Protein AF-A0A7C5ZH47-F1 (afdb_monomer_lite)

pLDDT: mean 81.61, std 22.53, range [23.38, 98.62]

Structure (mmCIF, N/CA/C/O backbone):
data_AF-A0A7C5ZH47-F1
#
_entry.id   AF-A0A7C5ZH47-F1
#
loop_
_atom_site.group_PDB
_atom_site.id
_atom_site.type_symbol
_atom_site.label_atom_id
_atom_site.label_alt_id
_atom_site.label_comp_id
_atom_site.label_asym_id
_atom_site.label_entity_id
_atom_site.label_seq_id
_atom_site.pdbx_PDB_ins_code
_atom_site.Cartn_x
_atom_site.Cartn_y
_atom_site.Cartn_z
_atom_site.occupancy
_atom_site.B_iso_or_equiv
_atom_site.auth_seq_id
_atom_site.auth_comp_id
_atom_site.auth_asym_id
_atom_site.auth_atom_id
_atom_site.pdbx_PDB_model_num
ATOM 1 N N . MET A 1 1 ? 15.927 44.197 14.260 1.00 41.97 1 MET A N 1
ATOM 2 C CA . MET A 1 1 ? 16.098 43.863 12.830 1.00 41.97 1 MET A CA 1
ATOM 3 C C . MET A 1 1 ? 14.771 43.327 12.324 1.00 41.97 1 MET A C 1
ATOM 5 O O . MET A 1 1 ? 14.291 42.333 12.850 1.00 41.97 1 MET A O 1
ATOM 9 N N . ASP A 1 2 ? 14.133 44.089 11.438 1.00 29.16 2 ASP A N 1
ATOM 10 C CA . ASP A 1 2 ? 12.720 43.986 11.051 1.00 29.16 2 ASP A CA 1
ATOM 11 C C . ASP A 1 2 ? 12.505 42.971 9.906 1.00 29.16 2 ASP A C 1
ATOM 13 O O . ASP A 1 2 ? 13.284 42.901 8.957 1.00 29.16 2 ASP A O 1
ATOM 17 N N . ARG A 1 3 ? 11.429 42.182 10.008 1.00 30.36 3 ARG A N 1
ATOM 18 C CA . ARG A 1 3 ? 11.050 41.026 9.170 1.00 30.36 3 ARG A CA 1
ATOM 19 C C . ARG A 1 3 ? 10.483 41.412 7.792 1.00 30.36 3 ARG A C 1
ATOM 21 O O . ARG A 1 3 ? 10.055 40.533 7.048 1.00 30.36 3 ARG A O 1
ATOM 28 N N . ARG A 1 4 ? 10.464 42.702 7.438 1.00 32.16 4 ARG A N 1
ATOM 29 C CA . ARG A 1 4 ? 9.833 43.224 6.208 1.00 32.16 4 ARG A CA 1
ATOM 30 C C . ARG A 1 4 ? 10.752 43.367 4.990 1.00 32.16 4 ARG A C 1
ATOM 32 O O . ARG A 1 4 ? 10.253 43.690 3.920 1.00 32.16 4 ARG A O 1
ATOM 39 N N . GLN A 1 5 ? 12.051 43.083 5.100 1.00 34.03 5 GLN A N 1
ATOM 40 C CA . GLN A 1 5 ? 12.996 43.254 3.979 1.00 34.03 5 GLN A CA 1
ATOM 41 C C . GLN A 1 5 ? 13.369 41.976 3.209 1.00 34.03 5 GLN A C 1
ATOM 43 O O . GLN A 1 5 ? 14.082 42.065 2.217 1.00 34.03 5 GLN A O 1
ATOM 48 N N . PHE A 1 6 ? 12.870 40.794 3.589 1.00 30.14 6 PHE A N 1
ATOM 49 C CA . PHE A 1 6 ? 13.236 39.543 2.900 1.00 30.14 6 PHE A CA 1
ATOM 50 C C . PHE A 1 6 ? 12.307 39.166 1.726 1.00 30.14 6 PHE A C 1
ATOM 52 O O . PHE A 1 6 ? 12.627 38.276 0.949 1.00 30.14 6 PHE A O 1
ATOM 59 N N . LEU A 1 7 ? 11.167 39.847 1.559 1.00 28.66 7 LEU A N 1
ATOM 60 C CA . LEU A 1 7 ? 10.138 39.481 0.569 1.00 28.66 7 LEU A CA 1
ATOM 61 C C . LEU A 1 7 ? 10.081 40.390 -0.674 1.00 28.66 7 LEU A C 1
ATOM 63 O O . LEU A 1 7 ? 9.120 40.315 -1.430 1.00 28.66 7 LEU A O 1
ATOM 67 N N . GLN A 1 8 ? 11.094 41.227 -0.921 1.00 29.30 8 GLN A N 1
ATOM 68 C CA . GLN A 1 8 ? 11.117 42.135 -2.085 1.00 29.30 8 GLN A CA 1
ATOM 69 C C . GLN A 1 8 ? 12.125 41.760 -3.188 1.00 29.30 8 GLN A C 1
ATOM 71 O O . GLN A 1 8 ? 12.271 42.511 -4.147 1.00 29.30 8 GLN A O 1
ATOM 76 N N . SER A 1 9 ? 12.775 40.594 -3.119 1.00 27.38 9 SER A N 1
ATOM 77 C CA . SER A 1 9 ? 13.840 40.229 -4.076 1.00 27.38 9 SER A CA 1
ATOM 78 C C . SER A 1 9 ? 13.412 39.333 -5.245 1.00 27.38 9 SER A C 1
ATOM 80 O O . SER A 1 9 ? 14.256 38.991 -6.066 1.00 27.38 9 SER A O 1
ATOM 82 N N . PHE A 1 10 ? 12.137 38.959 -5.370 1.00 28.94 10 PHE A N 1
ATOM 83 C CA . PHE A 1 10 ? 11.666 38.175 -6.518 1.00 28.94 10 PHE A CA 1
ATOM 84 C C . PHE A 1 10 ? 10.575 38.930 -7.270 1.00 28.94 10 PHE A C 1
ATOM 86 O O . PHE A 1 10 ? 9.405 38.932 -6.894 1.00 28.94 10 PHE A O 1
ATOM 93 N N . GLY A 1 11 ? 11.001 39.614 -8.332 1.00 25.69 11 GLY A N 1
ATOM 94 C CA . GLY A 1 11 ? 10.126 40.287 -9.278 1.00 25.69 11 GLY A CA 1
ATOM 95 C C . GLY A 1 11 ? 9.232 39.285 -10.003 1.00 25.69 11 GLY A C 1
ATOM 96 O O . GLY A 1 11 ? 9.706 38.470 -10.791 1.00 25.69 11 GLY A O 1
ATOM 97 N N . PHE A 1 12 ? 7.930 39.374 -9.748 1.00 24.66 12 PHE A N 1
ATOM 98 C CA . PHE A 1 12 ? 6.897 38.788 -10.592 1.00 24.66 12 PHE A CA 1
ATOM 99 C C . PHE A 1 12 ? 6.673 39.705 -11.800 1.00 24.66 12 PHE A C 1
ATOM 101 O O . PHE A 1 12 ? 6.130 40.800 -11.662 1.00 24.66 12 PHE A O 1
ATOM 108 N N . ALA A 1 13 ? 7.078 39.250 -12.985 1.00 26.30 13 ALA A N 1
ATOM 109 C CA . ALA A 1 13 ? 6.541 39.750 -14.245 1.00 26.30 13 ALA A CA 1
ATOM 110 C C . ALA A 1 13 ? 5.260 38.969 -14.575 1.00 26.30 13 ALA A C 1
ATOM 112 O O . ALA A 1 13 ? 5.211 37.744 -14.459 1.00 26.30 13 ALA A O 1
ATOM 113 N N . ALA A 1 14 ? 4.214 39.700 -14.945 1.00 25.64 14 ALA A N 1
ATOM 114 C CA . ALA A 1 14 ? 2.892 39.173 -15.228 1.00 25.64 14 ALA A CA 1
ATOM 115 C C . ALA A 1 14 ? 2.744 38.680 -16.683 1.00 25.64 14 ALA A C 1
ATOM 117 O O . ALA A 1 14 ? 3.263 39.289 -17.612 1.00 25.64 14 ALA A O 1
ATOM 118 N N . MET A 1 15 ? 1.910 37.642 -16.819 1.00 23.38 15 MET A N 1
ATOM 119 C CA . MET A 1 15 ? 1.090 37.225 -17.969 1.00 23.38 15 MET A CA 1
ATOM 120 C C . MET A 1 15 ? 1.731 36.574 -19.210 1.00 23.38 15 MET A C 1
ATOM 122 O O . MET A 1 15 ? 2.278 37.221 -20.095 1.00 23.38 15 MET A O 1
ATOM 126 N N . SER A 1 16 ? 1.376 35.299 -19.403 1.00 23.69 16 SER A N 1
ATOM 127 C CA . SER A 1 16 ? 0.498 34.914 -20.519 1.00 23.69 16 SER A CA 1
ATOM 128 C C . SER A 1 16 ? -0.352 33.705 -20.128 1.00 23.69 16 SER A C 1
ATOM 130 O O . SER A 1 16 ? 0.152 32.681 -19.675 1.00 23.69 16 SER A O 1
ATOM 132 N N . SER A 1 17 ? -1.666 33.871 -20.252 1.00 25.58 17 SER A N 1
ATOM 133 C CA . SER A 1 17 ? -2.695 32.869 -19.998 1.00 25.58 17 SER A CA 1
ATOM 134 C C . SER A 1 17 ? -2.665 31.778 -21.067 1.00 25.58 17 SER A C 1
ATOM 136 O O . SER A 1 17 ? -2.907 32.064 -22.240 1.00 25.58 17 SER A O 1
ATOM 138 N N . VAL A 1 18 ? -2.452 30.527 -2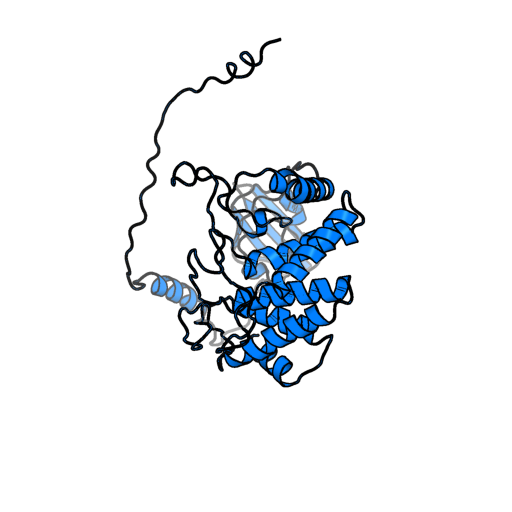0.663 1.00 23.91 18 VAL A N 1
ATOM 139 C CA . VAL A 1 18 ? -2.808 29.361 -21.478 1.00 23.91 18 VAL A CA 1
ATOM 140 C C . VAL A 1 18 ? -4.137 28.838 -20.950 1.00 23.91 18 VAL A C 1
ATOM 142 O O . VAL A 1 18 ? -4.224 28.331 -19.835 1.00 23.91 18 VAL A O 1
ATOM 145 N N . VAL A 1 19 ? -5.189 29.019 -21.745 1.00 25.47 19 VAL A N 1
ATOM 146 C CA . VAL A 1 19 ? -6.502 28.413 -21.517 1.00 25.47 19 VAL A CA 1
ATOM 147 C C . VAL A 1 19 ? -6.373 26.921 -21.819 1.00 25.47 19 VAL A C 1
ATOM 149 O O . VAL A 1 19 ? -6.121 26.542 -22.960 1.00 25.47 19 VAL A O 1
ATOM 152 N N . LEU A 1 20 ? -6.525 26.073 -20.802 1.00 24.09 20 LEU A N 1
ATOM 153 C CA . LEU A 1 20 ? -6.710 24.634 -20.995 1.00 24.09 20 LEU A CA 1
ATOM 154 C C . LEU A 1 20 ? -8.184 24.370 -21.338 1.00 24.09 20 LEU A C 1
ATOM 156 O O . LEU A 1 20 ? -9.059 24.894 -20.643 1.00 24.09 20 LEU A O 1
ATOM 160 N N . PRO A 1 21 ? -8.491 23.583 -22.383 1.00 25.53 21 PRO A N 1
ATOM 161 C CA . PRO A 1 21 ? -9.868 23.263 -22.714 1.00 25.53 21 PRO A CA 1
ATOM 162 C C . PRO A 1 21 ? -10.468 22.318 -21.668 1.00 25.53 21 PRO A C 1
ATOM 164 O O . PRO A 1 21 ? -9.848 21.356 -21.214 1.00 25.53 21 PRO A O 1
ATOM 167 N N . THR A 1 22 ? -11.707 22.617 -21.301 1.00 27.19 22 THR A N 1
ATOM 168 C CA . THR A 1 22 ? -12.591 21.789 -20.486 1.00 27.19 22 THR A CA 1
ATOM 169 C C . THR A 1 22 ? -12.933 20.492 -21.222 1.00 27.19 22 THR A C 1
ATOM 171 O O . THR A 1 22 ? -13.424 20.517 -22.350 1.00 27.19 22 THR A O 1
ATOM 174 N N . PHE A 1 23 ? -12.716 19.343 -20.577 1.00 26.34 23 PHE A N 1
ATOM 175 C CA . PHE A 1 23 ? -13.209 18.062 -21.082 1.00 26.34 23 PHE A CA 1
ATOM 176 C C . PHE A 1 23 ? -14.703 17.937 -20.780 1.00 26.34 23 PHE A C 1
ATOM 178 O O . PHE A 1 23 ? -15.118 17.746 -19.638 1.00 26.34 23 PHE A O 1
ATOM 185 N N . GLY A 1 24 ? -15.507 18.095 -21.829 1.00 25.25 24 GLY A N 1
ATOM 186 C CA . GLY A 1 24 ? -16.934 17.817 -21.815 1.00 25.25 24 GLY A CA 1
ATOM 187 C C . GLY A 1 24 ? -17.217 16.315 -21.835 1.00 25.25 24 GLY A C 1
ATOM 188 O O . GLY A 1 24 ? -16.612 15.554 -22.588 1.00 25.25 24 GLY A O 1
ATOM 189 N N . ASN A 1 25 ? -18.182 15.921 -21.011 1.00 33.53 25 ASN A N 1
ATOM 190 C CA . ASN A 1 25 ? -18.842 14.621 -21.002 1.00 33.53 25 ASN A CA 1
ATOM 191 C C . ASN A 1 25 ? -19.410 14.292 -22.396 1.00 33.53 25 ASN A C 1
ATOM 193 O O . ASN A 1 25 ? -20.317 14.987 -22.847 1.00 33.53 25 ASN A O 1
ATOM 197 N N . THR A 1 26 ? -18.954 13.219 -23.048 1.00 28.75 26 THR A N 1
ATOM 198 C CA . THR A 1 26 ? -19.728 12.558 -24.115 1.00 28.75 26 THR A CA 1
ATOM 199 C C . THR A 1 26 ? -19.491 11.048 -24.120 1.00 28.75 26 THR A C 1
ATOM 201 O O . THR A 1 26 ? -18.409 10.557 -24.421 1.00 28.75 26 THR A O 1
ATOM 204 N N . ASN A 1 27 ? -20.558 10.314 -23.802 1.00 35.22 27 ASN A N 1
ATOM 205 C CA . ASN A 1 27 ? -20.745 8.919 -24.180 1.00 35.22 27 ASN A CA 1
ATOM 206 C C . ASN A 1 27 ? -20.777 8.825 -25.715 1.00 35.22 27 ASN A C 1
ATOM 208 O O . ASN A 1 27 ? -21.756 9.250 -26.329 1.00 35.22 27 ASN A O 1
ATOM 212 N N . GLN A 1 28 ? -19.752 8.238 -26.332 1.00 28.12 28 GLN A N 1
ATOM 213 C CA . GLN A 1 28 ? -19.829 7.697 -27.691 1.00 28.12 28 GLN A CA 1
ATOM 214 C C . GLN A 1 28 ? -19.192 6.306 -27.723 1.00 28.12 28 GLN A C 1
ATOM 216 O O . GLN A 1 28 ? -18.085 6.095 -27.232 1.00 28.12 28 GLN A O 1
ATOM 221 N N . ALA A 1 29 ? -19.942 5.349 -28.271 1.00 37.09 29 ALA A N 1
ATOM 222 C CA . ALA A 1 29 ? -19.515 3.971 -28.483 1.00 37.09 29 ALA A CA 1
ATOM 223 C C . ALA A 1 29 ? -18.298 3.908 -29.432 1.00 37.09 29 ALA A C 1
ATOM 225 O O . ALA A 1 29 ? -18.190 4.752 -30.325 1.00 37.09 29 ALA A O 1
ATOM 226 N N . PRO A 1 30 ? -17.395 2.920 -29.287 1.00 32.44 30 PRO A N 1
ATOM 227 C CA . PRO A 1 30 ? -16.179 2.863 -30.087 1.00 32.44 30 PRO A CA 1
ATOM 228 C C . PRO A 1 30 ? -16.510 2.528 -31.548 1.00 32.44 30 PRO A C 1
ATOM 230 O O . PRO A 1 30 ? -16.915 1.412 -31.873 1.00 32.44 30 PRO A O 1
ATOM 233 N N . GLY A 1 31 ? -16.337 3.516 -32.426 1.00 34.09 31 GLY A N 1
ATOM 234 C CA . GLY A 1 31 ? -16.455 3.397 -33.876 1.00 34.09 31 GLY A CA 1
ATOM 235 C C . GLY A 1 31 ? -15.090 3.412 -34.572 1.00 34.09 31 GLY A C 1
ATOM 236 O O . GLY A 1 31 ? -14.198 4.164 -34.196 1.00 34.09 31 GLY A O 1
ATOM 237 N N . ALA A 1 32 ? -14.974 2.580 -35.609 1.00 33.59 32 ALA A N 1
ATOM 238 C CA . ALA A 1 32 ? -13.981 2.563 -36.695 1.00 33.59 32 ALA A CA 1
ATOM 239 C C . ALA A 1 32 ? -12.485 2.289 -36.391 1.00 33.59 32 ALA A C 1
ATOM 241 O O . ALA A 1 32 ? -11.864 1.579 -37.183 1.00 33.59 32 ALA A O 1
ATOM 242 N N . ASP A 1 33 ? -11.901 2.719 -35.269 1.00 36.75 33 ASP A N 1
ATOM 243 C CA . ASP A 1 33 ? -10.439 2.574 -35.063 1.00 36.75 33 ASP A CA 1
ATOM 244 C C . ASP A 1 33 ? -10.000 1.172 -34.595 1.00 36.75 33 ASP A C 1
ATOM 246 O O . ASP A 1 33 ? -8.912 0.695 -34.933 1.00 36.75 33 ASP A O 1
ATOM 250 N N . ALA A 1 34 ? -10.873 0.438 -33.898 1.00 36.56 34 ALA A N 1
ATOM 251 C CA . ALA A 1 34 ? -10.582 -0.934 -33.470 1.00 36.56 34 ALA A CA 1
ATOM 252 C C . ALA A 1 34 ? -10.519 -1.926 -34.653 1.00 36.56 34 ALA A C 1
ATOM 254 O O . ALA A 1 34 ? -9.780 -2.911 -34.605 1.00 36.56 34 ALA A O 1
ATOM 255 N N . GLN A 1 35 ? -11.237 -1.652 -35.750 1.00 33.09 35 GLN A N 1
ATOM 256 C CA . GLN A 1 35 ? -11.201 -2.488 -36.954 1.00 33.09 35 GLN A CA 1
ATOM 257 C C . GLN A 1 35 ? -9.926 -2.280 -37.781 1.00 33.09 35 GLN A C 1
ATOM 259 O O . GLN A 1 35 ? -9.429 -3.248 -38.355 1.00 33.09 35 GLN A O 1
ATOM 264 N N . GLN A 1 36 ? -9.321 -1.088 -37.792 1.00 34.28 36 GLN A N 1
ATOM 265 C CA . GLN A 1 36 ? -8.033 -0.892 -38.472 1.00 34.28 36 GLN A CA 1
ATOM 266 C C . GLN A 1 36 ? -6.866 -1.566 -37.735 1.00 34.28 36 GLN A C 1
ATOM 268 O O . GLN A 1 36 ? -5.996 -2.145 -38.388 1.00 34.28 36 GLN A O 1
ATOM 273 N N . MET A 1 37 ? -6.880 -1.607 -36.397 1.00 36.03 37 MET A N 1
ATOM 274 C CA . MET A 1 37 ? -5.869 -2.361 -35.640 1.00 36.03 37 MET A CA 1
ATOM 275 C C . MET A 1 37 ? -6.046 -3.883 -35.745 1.00 36.03 37 MET A C 1
ATOM 277 O O . MET A 1 37 ? -5.054 -4.597 -35.886 1.00 36.03 37 MET A O 1
ATOM 281 N N . ALA A 1 38 ? -7.283 -4.390 -35.771 1.00 33.81 38 ALA A N 1
ATOM 282 C CA . ALA A 1 38 ? -7.543 -5.815 -35.996 1.00 33.81 38 ALA A CA 1
ATOM 283 C C . ALA A 1 38 ? -7.131 -6.275 -37.410 1.00 33.81 38 ALA A C 1
ATOM 285 O O . ALA A 1 38 ? -6.646 -7.392 -37.585 1.00 33.81 38 ALA A O 1
ATOM 286 N N . THR A 1 39 ? -7.244 -5.397 -38.413 1.00 31.22 39 THR A N 1
ATOM 287 C CA . THR A 1 39 ? -6.851 -5.723 -39.793 1.00 31.22 39 THR A CA 1
ATOM 288 C C . THR A 1 39 ? -5.327 -5.754 -39.961 1.00 31.22 39 THR A C 1
ATOM 290 O O . THR A 1 39 ? -4.823 -6.620 -40.663 1.00 31.22 39 THR A O 1
ATOM 293 N N . ALA A 1 40 ? -4.568 -4.904 -39.257 1.00 33.16 40 ALA A N 1
ATOM 294 C CA . ALA A 1 40 ? -3.099 -4.924 -39.301 1.00 33.16 40 ALA A CA 1
ATOM 295 C C . ALA A 1 40 ? -2.469 -6.148 -38.602 1.00 33.16 40 ALA A C 1
ATOM 297 O O . ALA A 1 40 ? -1.366 -6.558 -38.961 1.00 33.16 40 ALA A O 1
ATOM 298 N N . VAL A 1 41 ? -3.167 -6.748 -37.631 1.00 33.28 41 VAL A N 1
ATOM 299 C CA . VAL A 1 41 ? -2.733 -7.986 -36.955 1.00 33.28 41 VAL A CA 1
ATOM 300 C C . VAL A 1 41 ? -3.136 -9.238 -37.751 1.00 33.28 41 VAL A C 1
ATOM 302 O O . VAL A 1 41 ? -2.452 -10.257 -37.687 1.00 33.28 41 VAL A O 1
ATOM 305 N N . ALA A 1 42 ? -4.200 -9.169 -38.558 1.00 29.17 42 ALA A N 1
ATOM 306 C CA . ALA A 1 42 ? -4.666 -10.300 -39.360 1.00 29.17 42 ALA A CA 1
ATOM 307 C C . ALA A 1 42 ? -3.840 -10.541 -40.642 1.00 29.17 42 ALA A C 1
ATOM 309 O O . ALA A 1 42 ? -3.730 -11.685 -41.089 1.00 29.17 42 ALA A O 1
ATOM 310 N N . THR A 1 43 ? -3.202 -9.518 -41.227 1.00 28.45 43 THR A N 1
ATOM 311 C CA . THR A 1 43 ? -2.443 -9.684 -42.486 1.00 28.45 43 THR A CA 1
ATOM 312 C C . THR A 1 43 ? -1.092 -10.390 -42.327 1.00 28.45 43 THR A C 1
ATOM 314 O O . THR A 1 43 ? -0.500 -10.791 -43.325 1.00 28.45 43 THR A O 1
ATOM 317 N N . THR A 1 44 ? -0.606 -10.609 -41.104 1.00 35.16 44 THR A N 1
ATOM 318 C CA . THR A 1 44 ? 0.634 -11.364 -40.833 1.00 35.16 44 THR A CA 1
ATOM 319 C C . THR A 1 44 ? 0.403 -12.822 -40.426 1.00 35.16 44 THR A C 1
ATOM 321 O O . THR A 1 44 ? 1.374 -13.541 -40.212 1.00 35.16 44 THR A O 1
ATOM 324 N N . SER A 1 45 ? -0.848 -13.304 -40.381 1.00 29.03 45 SER A N 1
ATOM 325 C CA . SER A 1 45 ? -1.167 -14.688 -39.977 1.00 29.03 45 SER A CA 1
ATOM 326 C C . SER A 1 45 ? -1.488 -15.649 -41.140 1.00 29.03 45 SER A C 1
ATOM 328 O O . SER A 1 45 ? -1.783 -16.818 -40.913 1.00 29.03 45 SER A O 1
ATOM 330 N N . SER A 1 46 ? -1.366 -15.223 -42.404 1.00 31.12 46 SER A N 1
ATOM 331 C CA . SER A 1 46 ? -1.540 -16.110 -43.574 1.00 31.12 46 SER A CA 1
ATOM 332 C C . SER A 1 46 ? -0.209 -16.590 -44.173 1.00 31.12 46 SER A C 1
ATOM 334 O O . SER A 1 46 ? 0.083 -16.403 -45.347 1.00 31.12 46 SER A O 1
ATOM 336 N N . ARG A 1 47 ? 0.617 -17.254 -43.360 1.00 35.09 47 ARG A N 1
ATOM 337 C CA . ARG A 1 47 ? 1.674 -18.165 -43.842 1.00 35.09 47 ARG A CA 1
ATOM 338 C C . ARG A 1 47 ? 1.756 -19.383 -42.925 1.00 35.09 47 ARG A C 1
ATOM 340 O O . ARG A 1 47 ? 2.751 -19.643 -42.266 1.00 35.09 47 ARG A O 1
ATOM 347 N N . ALA A 1 48 ? 0.655 -20.120 -42.877 1.00 38.50 48 ALA A N 1
ATOM 348 C CA . ALA A 1 48 ? 0.604 -21.474 -42.340 1.00 38.50 48 ALA A CA 1
ATOM 349 C C . ALA A 1 48 ? -0.116 -22.376 -43.351 1.00 38.50 48 ALA A C 1
ATOM 351 O O . ALA A 1 48 ? -1.168 -22.946 -43.091 1.00 38.50 48 ALA A O 1
ATOM 352 N N . SER A 1 49 ? 0.444 -22.457 -44.552 1.00 32.47 49 SER A N 1
ATOM 353 C CA . SER A 1 49 ? 0.146 -23.503 -45.527 1.00 32.47 49 SER A CA 1
ATOM 354 C C . SER A 1 49 ? 1.437 -23.748 -46.290 1.00 32.47 49 SER A C 1
ATOM 356 O O . SER A 1 49 ? 2.018 -22.799 -46.815 1.00 32.47 49 SER A O 1
ATOM 358 N N . GLY A 1 50 ? 1.924 -24.984 -46.203 1.00 39.44 50 GLY A N 1
ATOM 359 C CA . GLY A 1 50 ? 3.312 -25.351 -46.442 1.00 39.44 50 GLY A CA 1
ATOM 360 C C . GLY A 1 50 ? 3.900 -24.869 -47.763 1.00 39.44 50 GLY A C 1
ATOM 361 O O . GLY A 1 50 ? 3.273 -24.987 -48.806 1.00 39.44 50 GLY A O 1
ATOM 362 N N . ASP A 1 51 ? 5.138 -24.391 -47.676 1.00 31.64 51 ASP A N 1
ATOM 363 C CA . ASP A 1 51 ? 6.172 -24.647 -48.671 1.00 31.64 51 ASP A CA 1
ATOM 364 C C . ASP A 1 51 ? 7.551 -24.327 -48.069 1.00 31.64 51 ASP A C 1
ATOM 366 O O . ASP A 1 51 ? 7.727 -23.307 -47.407 1.00 31.64 51 ASP A O 1
ATOM 370 N N . SER A 1 52 ? 8.489 -25.260 -48.252 1.00 32.28 52 SER A N 1
ATOM 371 C CA . SER A 1 52 ? 9.937 -25.199 -47.978 1.00 32.28 52 SER A CA 1
ATOM 372 C C . SER A 1 52 ? 10.421 -24.373 -46.770 1.00 32.28 52 SER A C 1
ATOM 374 O O . SER A 1 52 ? 10.575 -23.155 -46.844 1.00 32.28 52 SER A O 1
ATOM 376 N N . SER A 1 53 ? 10.834 -25.053 -45.695 1.00 36.97 53 SER A N 1
ATOM 377 C CA . SER A 1 53 ? 11.758 -24.472 -44.716 1.00 36.97 53 SER A CA 1
ATOM 378 C C . SER A 1 53 ? 13.083 -24.132 -45.409 1.00 36.97 53 SER A C 1
ATOM 380 O O . SER A 1 53 ? 13.931 -25.007 -45.606 1.00 36.97 53 SER A O 1
ATOM 382 N N . SER A 1 54 ? 13.276 -22.874 -45.797 1.00 41.16 54 SER A N 1
ATOM 383 C CA . SER A 1 54 ? 14.604 -22.382 -46.143 1.00 41.16 54 SER A CA 1
ATOM 384 C C . SER A 1 54 ? 15.428 -22.366 -44.858 1.00 41.16 54 SER A C 1
ATOM 386 O O . SER A 1 54 ? 15.182 -21.552 -43.969 1.00 41.16 54 SER A O 1
ATOM 388 N N . ALA A 1 55 ? 16.397 -23.271 -44.747 1.00 47.97 55 ALA A N 1
ATOM 389 C CA . ALA A 1 55 ? 17.337 -23.329 -43.631 1.00 47.97 55 ALA A CA 1
ATOM 390 C C . ALA A 1 55 ? 18.188 -22.045 -43.470 1.00 47.97 55 ALA A C 1
ATOM 392 O O . ALA A 1 55 ? 18.915 -21.928 -42.491 1.00 47.97 55 ALA A O 1
ATOM 393 N N . ASP A 1 56 ? 18.056 -21.072 -44.379 1.00 55.44 56 ASP A N 1
ATOM 394 C CA . ASP A 1 56 ? 18.891 -19.871 -44.469 1.00 55.44 56 ASP A CA 1
ATOM 395 C C . ASP A 1 56 ? 18.266 -18.591 -43.871 1.00 55.44 56 ASP A C 1
ATOM 397 O O . ASP A 1 56 ? 18.867 -17.516 -43.953 1.00 55.44 56 ASP A O 1
ATOM 401 N N . GLU A 1 57 ? 17.069 -18.651 -43.275 1.00 72.44 57 GLU A N 1
ATOM 402 C CA . GLU A 1 57 ? 16.429 -17.452 -42.712 1.00 72.44 57 GLU A CA 1
ATOM 403 C C . GLU A 1 57 ? 16.978 -17.103 -41.314 1.00 72.44 57 GLU A C 1
ATOM 405 O O . GLU A 1 57 ? 16.934 -17.897 -40.373 1.00 72.44 57 GLU A O 1
ATOM 410 N N . VAL A 1 58 ? 17.486 -15.876 -41.157 1.00 84.50 58 VAL A N 1
ATOM 411 C CA . VAL A 1 58 ? 18.000 -15.375 -39.874 1.00 84.50 58 VAL A CA 1
ATOM 412 C C . VAL A 1 58 ? 16.832 -15.051 -38.941 1.00 84.50 58 VAL A C 1
ATOM 414 O O . VAL A 1 58 ? 16.118 -14.072 -39.148 1.00 84.50 58 VAL A O 1
ATOM 417 N N . GLN A 1 59 ? 16.671 -15.837 -37.874 1.00 89.25 59 GLN A N 1
ATOM 418 C CA . GLN A 1 59 ? 15.584 -15.677 -36.901 1.00 89.25 59 GLN A CA 1
ATOM 419 C C . GLN A 1 59 ? 16.101 -15.318 -35.500 1.00 89.25 59 GLN A C 1
ATOM 421 O O . GLN A 1 59 ? 17.125 -15.834 -35.047 1.00 89.25 59 GLN A O 1
ATOM 426 N N . ILE A 1 60 ? 15.374 -14.440 -34.799 1.00 90.94 60 ILE A N 1
ATOM 427 C CA . ILE A 1 60 ? 15.645 -14.048 -33.406 1.00 90.94 60 ILE A CA 1
ATOM 428 C C . ILE A 1 60 ? 14.894 -15.005 -32.470 1.00 90.94 60 ILE A C 1
ATOM 430 O O . ILE A 1 60 ? 13.675 -15.106 -32.546 1.00 90.94 60 ILE A O 1
ATOM 434 N N . ALA A 1 61 ? 15.607 -15.658 -31.555 1.00 89.44 61 ALA A N 1
ATOM 435 C CA . ALA A 1 61 ? 15.053 -16.603 -30.580 1.00 89.44 61 ALA A CA 1
ATOM 436 C C . ALA A 1 61 ? 14.672 -15.957 -29.226 1.00 89.44 61 ALA A C 1
ATOM 438 O O . ALA A 1 61 ? 14.125 -16.624 -28.352 1.00 89.44 61 ALA A O 1
ATOM 439 N N . GLY A 1 62 ? 15.003 -14.679 -29.015 1.00 82.94 62 GLY A N 1
ATOM 440 C CA . GLY A 1 62 ? 14.774 -13.960 -27.755 1.00 82.94 62 GLY A CA 1
ATOM 441 C C . GLY A 1 62 ? 13.461 -13.170 -27.695 1.00 82.94 62 GLY A C 1
ATOM 442 O O . GLY A 1 62 ? 12.877 -12.819 -28.719 1.00 82.94 62 GLY A O 1
ATOM 443 N N . TRP A 1 63 ? 13.048 -12.800 -26.474 1.00 82.62 63 TRP A N 1
ATOM 444 C CA . TRP A 1 63 ? 11.874 -11.949 -26.192 1.00 82.62 63 TRP A CA 1
ATOM 445 C C . TRP A 1 63 ? 11.882 -10.617 -26.959 1.00 82.62 63 TRP A C 1
ATOM 447 O O . TRP A 1 63 ? 10.836 -10.046 -27.251 1.00 82.62 63 TRP A O 1
ATOM 457 N N . ASN A 1 64 ? 13.071 -10.120 -27.308 1.00 88.75 64 ASN A N 1
ATOM 458 C CA . ASN A 1 64 ? 13.268 -8.849 -27.990 1.00 88.75 64 ASN A CA 1
ATOM 459 C C . ASN A 1 64 ? 13.056 -8.903 -29.511 1.00 88.75 64 ASN A C 1
ATOM 461 O O . ASN A 1 64 ? 13.286 -7.895 -30.180 1.00 88.75 64 ASN A O 1
ATOM 465 N N . CYS A 1 65 ? 12.593 -10.029 -30.066 1.00 89.88 65 CYS A N 1
ATOM 466 C CA . CYS A 1 65 ? 12.176 -10.112 -31.468 1.00 89.88 65 CYS A CA 1
ATOM 467 C C . CYS A 1 65 ? 11.056 -9.110 -31.805 1.00 89.88 65 CYS A C 1
ATOM 469 O O . CYS A 1 65 ? 11.097 -8.486 -32.868 1.00 89.88 65 CYS A O 1
ATOM 471 N N . PHE A 1 66 ? 10.124 -8.887 -30.871 1.00 85.94 66 PHE A N 1
ATOM 472 C CA . PHE A 1 66 ? 8.997 -7.961 -31.029 1.00 85.94 66 PHE A CA 1
ATOM 473 C C . PHE A 1 66 ? 9.222 -6.587 -30.388 1.00 85.94 66 PHE A C 1
ATOM 475 O O . PHE A 1 66 ? 8.426 -5.678 -30.608 1.00 85.94 66 PHE A O 1
ATOM 482 N N . SER A 1 67 ? 10.295 -6.408 -29.615 1.00 90.44 67 SER A N 1
ATOM 483 C CA . SER A 1 67 ? 10.542 -5.175 -28.861 1.00 90.44 67 SER A CA 1
ATOM 484 C C . SER A 1 67 ? 11.053 -4.050 -29.768 1.00 90.44 67 SER A C 1
ATOM 486 O O . SER A 1 67 ? 12.134 -4.180 -30.350 1.00 90.44 67 SER A O 1
ATOM 488 N N . PRO A 1 68 ? 10.337 -2.913 -29.879 1.00 93.12 68 PRO A N 1
ATOM 489 C CA . PRO A 1 68 ? 10.756 -1.811 -30.737 1.00 93.12 68 PRO A CA 1
ATOM 490 C C . PRO A 1 68 ? 11.616 -0.766 -30.016 1.00 93.12 68 PRO A C 1
ATOM 492 O O . PRO A 1 68 ? 12.189 0.085 -30.689 1.00 93.12 68 PRO A O 1
ATOM 495 N N . ARG A 1 69 ? 11.699 -0.783 -28.678 1.00 94.94 69 ARG A N 1
ATOM 496 C CA . ARG A 1 69 ? 12.367 0.250 -27.867 1.00 94.94 69 ARG A CA 1
ATOM 497 C C . ARG A 1 69 ? 13.226 -0.375 -26.776 1.00 94.94 69 ARG A C 1
ATOM 499 O O . ARG A 1 69 ? 12.806 -1.359 -26.173 1.00 94.94 69 ARG A O 1
ATOM 506 N N . PHE A 1 70 ? 14.377 0.230 -26.498 1.00 94.75 70 PHE A N 1
ATOM 507 C CA . PHE A 1 70 ? 15.307 -0.243 -25.474 1.00 94.75 70 PHE A CA 1
ATOM 508 C C . PHE A 1 70 ? 15.960 0.927 -24.739 1.00 94.75 70 PHE A C 1
ATOM 510 O O . PHE A 1 70 ? 16.357 1.897 -25.381 1.00 94.75 70 PHE A O 1
ATOM 517 N N . ILE A 1 71 ? 16.063 0.817 -23.414 1.00 92.12 71 ILE A N 1
ATOM 518 C CA . ILE A 1 71 ? 16.837 1.729 -22.556 1.00 92.12 71 ILE A CA 1
ATOM 519 C C . ILE A 1 71 ? 18.292 1.232 -22.516 1.00 92.12 71 ILE A C 1
ATOM 521 O O . ILE A 1 71 ? 19.211 1.924 -22.947 1.00 92.12 71 ILE A O 1
ATOM 525 N N . ASP A 1 72 ? 18.479 -0.026 -22.114 1.00 90.75 72 ASP A N 1
ATOM 526 C CA . ASP A 1 72 ? 19.775 -0.710 -22.096 1.00 90.75 72 ASP A CA 1
ATOM 527 C C . ASP A 1 72 ? 20.094 -1.404 -23.432 1.00 90.75 72 ASP A C 1
ATOM 529 O O . ASP A 1 72 ? 19.167 -1.771 -24.165 1.00 90.75 72 ASP A O 1
ATOM 533 N N . PRO A 1 73 ? 21.383 -1.630 -23.762 1.00 94.25 73 PRO A N 1
ATOM 534 C CA . PRO A 1 73 ? 21.768 -2.304 -24.998 1.00 94.25 73 PRO A CA 1
ATOM 535 C C . PRO A 1 73 ? 21.148 -3.702 -25.093 1.00 94.25 73 PRO A C 1
ATOM 537 O O . PRO A 1 73 ? 21.459 -4.570 -24.272 1.00 94.25 73 PRO A O 1
ATOM 540 N N . PRO A 1 74 ? 20.308 -3.977 -26.108 1.00 95.56 74 PRO A N 1
ATOM 541 C CA . PRO A 1 74 ? 19.747 -5.300 -26.272 1.00 95.56 74 PRO A CA 1
ATOM 542 C C . PRO A 1 74 ? 20.791 -6.281 -26.795 1.00 95.56 74 PRO A C 1
ATOM 544 O O . PRO A 1 74 ? 21.698 -5.955 -27.566 1.00 95.56 74 PRO A O 1
ATOM 547 N N . VAL A 1 75 ? 20.574 -7.537 -26.433 1.00 96.62 75 VAL A N 1
ATOM 548 C CA . VAL A 1 75 ? 21.290 -8.681 -26.975 1.00 96.62 75 VAL A CA 1
ATOM 549 C C . VAL A 1 75 ? 20.313 -9.483 -27.822 1.00 96.62 75 VAL A C 1
ATOM 551 O O . VAL A 1 75 ? 19.360 -10.054 -27.294 1.00 96.62 75 VAL A O 1
ATOM 554 N N . PHE A 1 76 ? 20.522 -9.541 -29.134 1.00 95.50 76 PHE A N 1
ATOM 555 C CA . PHE A 1 76 ? 19.712 -10.380 -30.015 1.00 95.50 76 PHE A CA 1
ATOM 556 C C . PHE A 1 76 ? 20.287 -11.791 -30.047 1.00 95.50 76 PHE A C 1
ATOM 558 O O . PHE A 1 76 ? 21.360 -12.019 -30.607 1.00 95.50 76 PHE A O 1
ATOM 565 N N . GLN A 1 77 ? 19.571 -12.734 -29.439 1.00 95.75 77 GLN A N 1
ATOM 566 C CA . GLN A 1 77 ? 19.865 -14.157 -29.561 1.00 95.75 77 GLN A CA 1
ATOM 567 C C . GLN A 1 77 ? 19.290 -14.661 -30.886 1.00 95.75 77 GLN A C 1
ATOM 569 O O . GLN A 1 77 ? 18.102 -14.480 -31.142 1.00 95.75 77 GLN A O 1
ATOM 574 N N . LEU A 1 78 ? 20.118 -15.279 -31.720 1.00 93.88 78 LEU A N 1
ATOM 575 C CA . LEU A 1 78 ? 19.708 -15.844 -33.004 1.00 93.88 78 LEU A CA 1
ATOM 576 C C . LEU A 1 78 ? 19.504 -17.356 -32.882 1.00 93.88 78 LEU A C 1
ATOM 578 O O . LEU A 1 78 ? 20.072 -18.000 -31.996 1.00 93.88 78 LEU A O 1
ATOM 582 N N . VAL A 1 79 ? 18.708 -17.934 -33.776 1.00 92.06 79 VAL A N 1
ATOM 583 C CA . VAL A 1 79 ? 18.681 -19.389 -33.959 1.00 92.06 79 VAL A CA 1
ATOM 584 C C . VAL A 1 79 ? 20.042 -19.827 -34.513 1.00 92.06 79 VAL A C 1
ATOM 586 O O . VAL A 1 79 ? 20.577 -19.213 -35.437 1.00 92.06 79 VAL A O 1
ATOM 589 N N . ALA A 1 80 ? 20.645 -20.852 -33.907 1.00 90.75 80 ALA A N 1
ATOM 590 C CA . ALA A 1 80 ? 21.958 -21.334 -34.320 1.00 90.75 80 ALA A CA 1
ATOM 591 C C . ALA A 1 80 ? 21.882 -22.019 -35.693 1.00 90.75 80 ALA A C 1
ATOM 593 O O . ALA A 1 80 ? 21.046 -22.896 -35.898 1.00 90.75 80 ALA A O 1
ATOM 594 N N . HIS A 1 81 ? 22.789 -21.664 -36.603 1.00 88.50 81 HIS A N 1
ATOM 595 C CA . HIS A 1 81 ? 22.862 -22.255 -37.937 1.00 88.50 81 HIS A CA 1
ATOM 596 C C . HIS A 1 81 ? 24.074 -23.204 -38.060 1.00 88.50 81 HIS A C 1
ATOM 598 O O . HIS A 1 81 ? 25.201 -22.769 -37.797 1.00 88.50 81 HIS A O 1
ATOM 604 N N . PRO A 1 82 ? 23.897 -24.476 -38.480 1.00 85.88 82 PRO A N 1
ATOM 605 C CA . PRO A 1 82 ? 24.971 -25.481 -38.516 1.00 85.88 82 PRO A CA 1
ATOM 606 C C . PRO A 1 82 ? 26.183 -25.108 -39.384 1.00 85.88 82 PRO A C 1
ATOM 608 O O . PRO A 1 82 ? 27.302 -25.517 -39.094 1.00 85.88 82 PRO A O 1
ATOM 611 N N . GLY A 1 83 ? 25.971 -24.316 -40.440 1.00 88.19 83 GLY A N 1
ATOM 612 C CA . GLY A 1 83 ? 27.027 -23.828 -41.336 1.00 88.19 83 GLY A CA 1
ATOM 613 C C . GLY A 1 83 ? 27.566 -22.432 -41.003 1.00 88.19 83 GLY A C 1
ATOM 614 O O . GLY A 1 83 ? 28.322 -21.873 -41.799 1.00 88.19 83 GLY A O 1
ATOM 615 N N . ALA A 1 84 ? 27.147 -21.825 -39.884 1.00 90.38 84 ALA A N 1
ATOM 616 C CA . ALA A 1 84 ? 27.573 -20.475 -39.523 1.00 90.38 84 ALA A CA 1
ATOM 617 C C . ALA A 1 84 ? 29.051 -20.444 -39.130 1.00 90.38 84 ALA A C 1
ATOM 619 O O . ALA A 1 84 ? 29.476 -21.084 -38.170 1.00 90.38 84 ALA A O 1
ATOM 620 N N . ARG A 1 85 ? 29.827 -19.621 -39.833 1.00 94.12 85 ARG A N 1
ATOM 621 C CA . ARG A 1 85 ? 31.167 -19.214 -39.402 1.00 94.12 85 ARG A CA 1
ATOM 622 C C . ARG A 1 85 ? 31.084 -18.061 -38.414 1.00 94.12 85 ARG A C 1
ATOM 624 O O . ARG A 1 85 ? 31.862 -18.015 -37.464 1.00 94.12 85 ARG A O 1
ATOM 631 N N . ARG A 1 86 ? 30.177 -17.111 -38.666 1.00 95.25 86 ARG A N 1
ATOM 632 C CA . ARG A 1 86 ? 29.985 -15.896 -37.863 1.00 95.25 86 ARG A CA 1
ATOM 633 C C . ARG A 1 86 ? 28.545 -15.410 -37.961 1.00 95.25 86 ARG A C 1
ATOM 635 O O . ARG A 1 86 ? 27.850 -15.693 -38.931 1.00 95.25 86 ARG A O 1
ATOM 642 N N . TYR A 1 87 ? 28.142 -14.623 -36.979 1.00 96.19 87 TYR A N 1
ATOM 643 C CA . TYR A 1 87 ? 26.892 -13.879 -36.948 1.00 96.19 87 TYR A CA 1
ATOM 644 C C . TYR A 1 87 ? 27.212 -12.394 -37.030 1.00 96.19 87 TYR A C 1
ATOM 646 O O . TYR A 1 87 ? 28.195 -11.932 -36.442 1.00 96.19 87 TYR A O 1
ATOM 654 N N . VAL A 1 88 ? 26.387 -11.650 -37.758 1.00 96.50 88 VAL A N 1
ATOM 655 C CA . VAL A 1 88 ? 26.611 -10.234 -38.045 1.00 96.50 88 VAL A CA 1
ATOM 656 C C . VAL A 1 88 ? 25.385 -9.412 -37.670 1.00 96.50 88 VAL A C 1
ATOM 658 O O . VAL A 1 88 ? 24.257 -9.799 -37.943 1.00 96.50 88 VAL A O 1
ATOM 661 N N . GLY A 1 89 ? 25.605 -8.258 -37.050 1.00 97.44 89 GLY A N 1
ATOM 662 C CA . GLY A 1 89 ? 24.608 -7.207 -36.892 1.00 97.44 89 GLY A CA 1
ATOM 663 C C . GLY A 1 89 ? 25.084 -5.945 -37.591 1.00 97.44 89 GLY A C 1
ATOM 664 O O . GLY A 1 89 ? 26.207 -5.507 -37.359 1.00 97.44 89 GLY A O 1
ATOM 665 N N . ILE A 1 90 ? 24.252 -5.359 -38.441 1.00 97.56 90 ILE A N 1
ATOM 666 C CA . ILE A 1 90 ? 24.508 -4.066 -39.075 1.00 97.56 90 ILE A CA 1
ATOM 667 C C . ILE A 1 90 ? 23.514 -3.080 -38.487 1.00 97.56 90 ILE A C 1
ATOM 669 O O . ILE A 1 90 ? 22.314 -3.225 -38.704 1.00 97.56 90 ILE A O 1
ATOM 673 N N . VAL A 1 91 ? 24.018 -2.109 -37.734 1.00 98.00 91 VAL A N 1
ATOM 674 C CA . VAL A 1 91 ? 23.231 -1.043 -37.114 1.00 98.00 91 VAL A CA 1
ATOM 675 C C . VAL A 1 91 ? 23.467 0.248 -37.883 1.00 98.00 91 VAL A C 1
ATOM 677 O O . VAL A 1 91 ? 24.617 0.633 -38.085 1.00 98.00 91 VAL A O 1
ATOM 680 N N . GLU A 1 92 ? 22.398 0.922 -38.295 1.00 98.12 92 GLU A N 1
ATOM 681 C CA . GLU A 1 92 ? 22.472 2.194 -39.016 1.00 98.12 92 GLU A CA 1
ATOM 682 C C . GLU A 1 92 ? 21.622 3.271 -38.328 1.00 98.12 92 GLU A C 1
ATOM 684 O O . GLU A 1 92 ? 20.473 3.031 -37.951 1.00 98.12 92 GLU A O 1
ATOM 689 N N . GLN A 1 93 ? 22.195 4.463 -38.150 1.00 97.56 93 GLN A N 1
ATOM 690 C CA . GLN A 1 93 ? 21.527 5.631 -37.572 1.00 97.56 93 GLN A CA 1
ATOM 691 C C . GLN A 1 93 ? 22.157 6.913 -38.121 1.00 97.56 93 GLN A C 1
ATOM 693 O O . GLN A 1 93 ? 23.376 7.044 -38.139 1.00 97.56 93 GLN A O 1
ATOM 698 N N . HIS A 1 94 ? 21.329 7.854 -38.590 1.00 96.50 94 HIS A N 1
ATOM 699 C CA . HIS A 1 94 ? 21.764 9.167 -39.107 1.00 96.50 94 HIS A CA 1
ATOM 700 C C . HIS A 1 94 ? 22.906 9.095 -40.143 1.00 96.50 94 HIS A C 1
ATOM 702 O O . HIS A 1 94 ? 23.821 9.913 -40.147 1.00 96.50 94 HIS A O 1
ATOM 708 N N . GLY A 1 95 ? 22.875 8.085 -41.019 1.00 93.94 95 GLY A N 1
ATOM 709 C CA . GLY A 1 95 ? 23.908 7.858 -42.038 1.00 93.94 95 GLY A CA 1
ATOM 710 C C . GLY A 1 95 ? 25.198 7.210 -41.519 1.00 93.94 95 GLY A C 1
ATOM 711 O O . GLY A 1 95 ? 26.076 6.891 -42.317 1.00 93.94 95 GLY A O 1
ATOM 712 N N . GLN A 1 96 ? 25.317 6.964 -40.212 1.00 96.69 96 GLN A N 1
ATOM 713 C CA . GLN A 1 96 ? 26.386 6.153 -39.639 1.00 96.69 96 GLN A CA 1
ATOM 714 C C . GLN A 1 96 ? 26.008 4.678 -39.671 1.00 96.69 96 GLN A C 1
ATOM 716 O O . GLN A 1 96 ? 24.867 4.311 -39.392 1.00 96.69 96 GLN A O 1
ATOM 721 N N . ARG A 1 97 ? 26.989 3.829 -39.981 1.00 97.56 97 ARG A N 1
ATOM 722 C CA . ARG A 1 97 ? 26.847 2.375 -40.032 1.00 97.56 97 ARG A CA 1
ATOM 723 C C . ARG A 1 97 ? 27.867 1.724 -39.114 1.00 97.56 97 ARG A C 1
ATOM 725 O O . ARG A 1 97 ? 29.066 1.976 -39.221 1.00 97.56 97 ARG A O 1
ATOM 732 N N . HIS A 1 98 ? 27.396 0.833 -38.256 1.00 97.56 98 HIS A N 1
ATOM 733 C CA . HIS A 1 98 ? 28.226 0.041 -37.364 1.00 97.56 98 HIS A CA 1
ATOM 734 C C . HIS A 1 98 ? 27.983 -1.441 -37.604 1.00 97.56 98 HIS A C 1
ATOM 736 O O . HIS A 1 98 ? 26.844 -1.889 -37.712 1.00 97.56 98 HIS A O 1
ATOM 742 N N . GLN A 1 99 ? 29.066 -2.209 -37.664 1.00 97.00 99 GLN A N 1
ATOM 743 C CA . GLN A 1 99 ? 29.002 -3.656 -37.790 1.00 97.00 99 GLN A CA 1
ATOM 744 C C . GLN A 1 99 ? 29.438 -4.309 -36.481 1.00 97.00 99 GLN A C 1
ATOM 746 O O . GLN A 1 99 ? 30.450 -3.936 -35.892 1.00 97.00 99 GLN A O 1
ATOM 751 N N . ILE A 1 100 ? 28.667 -5.300 -36.055 1.00 97.69 100 ILE A N 1
ATOM 752 C CA . ILE A 1 100 ? 28.914 -6.146 -34.893 1.00 97.69 100 ILE A CA 1
ATOM 753 C C . ILE A 1 100 ? 29.114 -7.560 -35.424 1.00 97.69 100 ILE A C 1
ATOM 755 O O . ILE A 1 100 ? 28.306 -8.033 -36.222 1.00 97.69 100 ILE A O 1
ATOM 759 N N . ILE A 1 101 ? 30.177 -8.235 -34.996 1.00 96.69 101 ILE A N 1
ATOM 760 C CA . ILE A 1 101 ? 30.487 -9.606 -35.413 1.00 96.69 101 ILE A CA 1
ATOM 761 C C . ILE A 1 101 ? 30.578 -10.483 -34.169 1.00 96.69 101 ILE A C 1
ATOM 763 O O . ILE A 1 101 ? 31.146 -10.085 -33.154 1.00 96.69 101 ILE A O 1
ATOM 767 N N . SER A 1 102 ? 30.027 -11.689 -34.253 1.00 96.12 102 SER A N 1
ATOM 768 C CA . SER A 1 102 ? 30.046 -12.664 -33.169 1.00 96.12 102 SER A CA 1
ATOM 769 C C . SER A 1 102 ? 30.303 -14.069 -33.698 1.00 96.12 102 SER A C 1
ATOM 771 O O . SER A 1 102 ? 29.757 -14.473 -34.719 1.00 96.12 102 SER A O 1
ATOM 773 N N . ALA A 1 103 ? 31.119 -14.843 -32.984 1.00 94.81 103 ALA A N 1
ATOM 774 C CA . ALA A 1 103 ? 31.303 -16.271 -33.263 1.00 94.81 103 ALA A CA 1
ATOM 775 C C . ALA A 1 103 ? 30.146 -17.131 -32.716 1.00 94.81 103 ALA A C 1
ATOM 777 O O . ALA A 1 103 ? 30.057 -18.320 -33.004 1.00 94.81 103 ALA A O 1
ATOM 778 N N . ARG A 1 104 ? 29.267 -16.544 -31.895 1.00 94.75 104 ARG A N 1
ATOM 779 C CA . ARG A 1 104 ? 28.108 -17.204 -31.280 1.00 94.75 104 ARG A CA 1
ATOM 780 C C . ARG A 1 104 ? 26.821 -16.629 -31.876 1.00 94.75 104 ARG A C 1
ATOM 782 O O . ARG A 1 104 ? 26.861 -15.488 -32.334 1.00 94.75 104 ARG A O 1
ATOM 789 N N . PRO A 1 105 ? 25.684 -17.350 -31.822 1.00 95.19 105 PRO A N 1
ATOM 790 C CA . PRO A 1 105 ? 24.381 -16.871 -32.302 1.00 95.19 105 PRO A CA 1
ATOM 791 C C . PRO A 1 105 ? 23.802 -15.766 -31.399 1.00 95.19 105 PRO A C 1
ATOM 793 O O . PRO A 1 105 ? 22.744 -15.903 -30.792 1.00 95.19 105 PRO A O 1
ATOM 796 N N . ARG A 1 106 ? 24.549 -14.674 -31.244 1.00 95.38 106 ARG A N 1
ATOM 797 C CA . ARG A 1 106 ? 24.283 -13.559 -30.342 1.00 95.38 106 ARG A CA 1
ATOM 798 C C . ARG A 1 106 ? 24.895 -12.290 -30.921 1.00 95.38 106 ARG A C 1
ATOM 800 O O . ARG A 1 106 ? 26.112 -12.237 -31.084 1.00 95.38 106 ARG A O 1
ATOM 807 N N . ILE A 1 107 ? 24.078 -11.265 -31.135 1.00 97.06 107 ILE A N 1
ATOM 808 C CA . ILE A 1 107 ? 24.514 -9.912 -31.498 1.00 97.06 107 ILE A CA 1
ATOM 809 C C . ILE A 1 107 ? 24.286 -8.988 -30.305 1.00 97.06 107 ILE A C 1
ATOM 811 O O . ILE A 1 107 ? 23.151 -8.765 -29.891 1.00 97.06 107 ILE A O 1
ATOM 815 N N . ASP A 1 108 ? 25.377 -8.481 -29.738 1.00 96.94 108 ASP A N 1
ATOM 816 C CA . ASP A 1 108 ? 25.367 -7.620 -28.557 1.00 96.94 108 ASP A CA 1
ATOM 817 C C . ASP A 1 108 ? 25.545 -6.156 -28.963 1.00 96.94 108 ASP A C 1
ATOM 819 O O . ASP A 1 108 ? 26.635 -5.750 -29.382 1.00 96.94 108 ASP A O 1
ATOM 823 N N . LEU A 1 109 ? 24.476 -5.360 -28.851 1.00 96.75 109 LEU A N 1
ATOM 824 C CA . LEU A 1 109 ? 24.527 -3.948 -29.225 1.00 96.75 109 LEU A CA 1
ATOM 825 C C . LEU A 1 109 ? 25.351 -3.115 -28.245 1.00 96.75 109 LEU A C 1
ATOM 827 O O . LEU A 1 109 ? 25.699 -1.991 -28.597 1.00 96.75 109 LEU A O 1
ATOM 831 N N . GLY A 1 110 ? 25.750 -3.650 -27.086 1.00 95.38 110 GLY A N 1
ATOM 832 C CA . GLY A 1 110 ? 26.644 -2.975 -26.145 1.00 95.38 110 GLY A CA 1
ATOM 833 C C . GLY A 1 110 ? 27.943 -2.489 -26.796 1.00 95.38 110 GLY A C 1
ATOM 834 O O . GLY A 1 110 ? 28.470 -1.450 -26.414 1.00 95.38 110 GLY A O 1
ATOM 835 N N . GLN A 1 111 ? 28.405 -3.160 -27.860 1.00 93.44 111 GLN A N 1
ATOM 836 C CA . GLN A 1 111 ? 29.602 -2.778 -28.627 1.00 93.44 111 GLN A CA 1
ATOM 837 C C . GLN A 1 111 ? 29.468 -1.436 -29.373 1.00 93.44 111 GLN A C 1
ATOM 839 O O . GLN A 1 111 ? 30.471 -0.798 -29.703 1.00 93.44 111 GLN A O 1
ATOM 844 N N . VAL A 1 112 ? 28.237 -1.014 -29.672 1.00 95.88 112 VAL A N 1
ATOM 845 C CA . VAL A 1 112 ? 27.938 0.205 -30.443 1.00 95.88 112 VAL A CA 1
ATOM 846 C C . VAL A 1 112 ? 26.989 1.151 -29.707 1.00 95.88 112 VAL A C 1
ATOM 848 O O . VAL A 1 112 ? 26.825 2.285 -30.138 1.00 95.88 112 VAL A O 1
ATOM 851 N N . TRP A 1 113 ? 26.397 0.730 -28.585 1.00 94.81 113 TRP A N 1
ATOM 852 C CA . TRP A 1 113 ? 25.302 1.434 -27.911 1.00 94.81 113 TRP A CA 1
ATOM 853 C C . TRP A 1 113 ? 25.640 2.867 -27.523 1.00 94.81 113 TRP A C 1
ATOM 855 O O . TRP A 1 113 ? 24.841 3.769 -27.758 1.00 94.81 113 TRP A O 1
ATOM 865 N N . ALA A 1 114 ? 26.844 3.096 -26.992 1.00 92.00 114 ALA A N 1
ATOM 866 C CA . ALA A 1 114 ? 27.316 4.425 -26.601 1.00 92.00 114 ALA A CA 1
ATOM 867 C C . ALA A 1 114 ? 27.526 5.379 -27.795 1.00 92.00 114 ALA A C 1
ATOM 869 O O . ALA A 1 114 ? 27.632 6.583 -27.597 1.00 92.00 114 ALA A O 1
ATOM 870 N N . LYS A 1 115 ? 27.598 4.852 -29.025 1.00 93.44 115 LYS A N 1
ATOM 871 C CA . LYS A 1 115 ? 27.755 5.637 -30.261 1.00 93.44 115 LYS A CA 1
ATOM 872 C C . LYS A 1 115 ? 26.414 6.023 -30.883 1.00 93.44 115 LYS A C 1
ATOM 874 O O . LYS A 1 115 ? 26.372 6.928 -31.704 1.00 93.44 115 LYS A O 1
ATOM 879 N N . LEU A 1 116 ? 25.337 5.338 -30.500 1.00 94.56 116 LEU A N 1
ATOM 880 C CA . LEU A 1 116 ? 23.993 5.634 -30.978 1.00 94.56 116 LEU A CA 1
ATOM 881 C C . LEU A 1 116 ? 23.394 6.802 -30.188 1.00 94.56 116 LEU A C 1
ATOM 883 O O . LEU A 1 116 ? 23.465 6.830 -28.955 1.00 94.56 116 LEU A O 1
ATOM 887 N N . ALA A 1 117 ? 22.754 7.726 -30.892 1.00 93.81 117 ALA A N 1
ATOM 888 C CA . ALA A 1 117 ? 21.913 8.758 -30.302 1.00 93.81 117 ALA A CA 1
ATOM 889 C C . ALA A 1 117 ? 20.591 8.161 -29.786 1.00 93.81 117 ALA A C 1
ATOM 891 O O . ALA A 1 117 ? 20.155 7.097 -30.244 1.00 93.81 117 ALA A O 1
ATOM 892 N N . HIS A 1 118 ? 19.935 8.861 -28.854 1.00 93.50 118 HIS A N 1
ATOM 893 C CA . HIS A 1 118 ? 18.586 8.531 -28.374 1.00 93.50 118 HIS A CA 1
ATOM 894 C C . HIS A 1 118 ? 17.533 8.813 -29.457 1.00 93.50 118 HIS A C 1
ATOM 896 O O . HIS A 1 118 ? 16.827 9.818 -29.429 1.00 93.50 118 HIS A O 1
ATOM 902 N N . ASP A 1 119 ? 17.476 7.943 -30.461 1.00 95.69 119 ASP A N 1
ATOM 903 C CA . ASP A 1 119 ? 16.571 8.044 -31.602 1.00 95.69 119 ASP A CA 1
ATOM 904 C C . ASP A 1 119 ? 16.347 6.656 -32.234 1.00 95.69 119 ASP A C 1
ATOM 906 O O . ASP A 1 119 ? 16.860 5.623 -31.781 1.00 95.69 119 ASP A O 1
ATOM 910 N N . TRP A 1 120 ? 15.569 6.619 -33.310 1.00 97.31 120 TRP A N 1
ATOM 911 C CA . TRP A 1 120 ? 15.414 5.466 -34.172 1.00 97.31 120 TRP A CA 1
ATOM 912 C C . TRP A 1 120 ? 16.736 5.081 -34.837 1.00 97.31 120 TRP A C 1
ATOM 914 O O . TRP A 1 120 ? 17.477 5.923 -35.337 1.00 97.31 120 TRP A O 1
ATOM 924 N N . PHE A 1 121 ? 16.979 3.781 -34.903 1.00 97.75 121 PHE A N 1
ATOM 925 C CA . PHE A 1 121 ? 18.024 3.141 -35.684 1.00 97.75 121 PHE A CA 1
ATOM 926 C C . PHE A 1 121 ? 17.431 1.941 -36.428 1.00 97.75 121 PHE A C 1
ATOM 928 O O . PHE A 1 121 ? 16.359 1.428 -36.083 1.00 97.75 121 PHE A O 1
ATOM 935 N N . THR A 1 122 ? 18.115 1.477 -37.461 1.00 97.75 122 THR A N 1
ATOM 936 C CA . THR A 1 122 ? 17.791 0.222 -38.140 1.00 97.75 122 THR A CA 1
ATOM 937 C C . THR A 1 122 ? 18.824 -0.833 -37.802 1.00 97.75 122 THR A C 1
ATOM 939 O O . THR A 1 122 ? 20.003 -0.525 -37.649 1.00 97.75 122 THR A O 1
ATOM 942 N N . ILE A 1 123 ? 18.389 -2.084 -37.687 1.00 97.06 123 ILE A N 1
ATOM 943 C CA . ILE A 1 123 ? 19.277 -3.229 -37.519 1.00 97.06 123 ILE A CA 1
ATOM 944 C C . ILE A 1 123 ? 18.932 -4.333 -38.513 1.00 97.06 123 ILE A C 1
ATOM 946 O O . ILE A 1 123 ? 17.797 -4.811 -38.549 1.00 97.06 123 ILE A O 1
ATOM 950 N N . ALA A 1 124 ? 19.923 -4.754 -39.294 1.00 96.12 124 ALA A N 1
ATOM 951 C CA . ALA A 1 124 ? 19.886 -5.986 -40.073 1.00 96.12 124 ALA A CA 1
ATOM 952 C C . ALA A 1 124 ? 20.738 -7.048 -39.371 1.00 96.12 124 ALA A C 1
ATOM 954 O O . ALA A 1 124 ? 21.858 -6.771 -38.935 1.00 96.12 124 ALA A O 1
ATOM 955 N N . LEU A 1 125 ? 20.201 -8.258 -39.246 1.00 96.19 125 LEU A N 1
ATOM 956 C CA . LEU A 1 125 ? 20.866 -9.390 -38.601 1.00 96.19 125 LEU A CA 1
ATOM 957 C C . LEU A 1 125 ? 21.243 -10.416 -39.663 1.00 96.19 125 LEU A C 1
ATOM 959 O O . LEU A 1 125 ? 20.516 -10.601 -40.635 1.00 96.19 125 LEU A O 1
ATOM 963 N N . GLY A 1 126 ? 22.384 -11.063 -39.484 1.00 94.38 126 GLY A N 1
ATOM 964 C CA . GLY A 1 126 ? 23.034 -11.830 -40.530 1.00 94.38 126 GLY A CA 1
ATOM 965 C C . GLY A 1 126 ? 23.789 -13.051 -40.047 1.00 94.38 126 GLY A C 1
ATOM 966 O O . GLY A 1 126 ? 24.214 -13.120 -38.890 1.00 94.38 126 GLY A O 1
ATOM 967 N N . ILE A 1 127 ? 24.005 -13.983 -40.970 1.00 94.75 127 ILE A N 1
ATOM 968 C CA . ILE A 1 127 ? 24.833 -15.175 -40.791 1.00 94.75 127 ILE A CA 1
ATOM 969 C C . ILE A 1 127 ? 25.812 -15.260 -41.965 1.00 94.75 127 ILE A C 1
ATOM 971 O O . ILE A 1 127 ? 25.419 -15.205 -43.127 1.00 94.75 127 ILE A O 1
ATOM 975 N N . GLU A 1 128 ? 27.095 -15.418 -41.654 1.00 93.81 128 GLU A N 1
ATOM 976 C CA . GLU A 1 128 ? 28.154 -15.679 -42.628 1.00 93.81 128 GLU A CA 1
ATOM 977 C C . GLU A 1 128 ? 28.446 -17.182 -42.665 1.00 93.81 128 GLU A C 1
ATOM 979 O O . GLU A 1 128 ? 28.790 -17.778 -41.638 1.00 93.81 128 GLU A O 1
ATOM 984 N N . THR A 1 129 ? 28.345 -17.796 -43.841 1.00 90.75 129 THR A N 1
ATOM 985 C CA . THR A 1 129 ? 28.663 -19.212 -44.083 1.00 90.75 129 THR A CA 1
ATOM 986 C C . THR A 1 129 ? 29.811 -19.341 -45.090 1.00 90.75 129 THR A C 1
ATOM 988 O O . THR A 1 129 ? 30.377 -18.353 -45.556 1.00 90.75 129 THR A O 1
ATOM 991 N N . SER A 1 130 ? 30.200 -20.569 -45.445 1.00 87.69 130 SER A N 1
ATOM 992 C CA . SER A 1 130 ? 31.144 -20.801 -46.550 1.00 87.69 130 SER A CA 1
ATOM 993 C C . SER A 1 130 ? 30.594 -20.399 -47.923 1.00 87.69 130 SER A C 1
ATOM 995 O O . SER A 1 130 ? 31.384 -20.245 -48.850 1.00 87.69 130 SER A O 1
ATOM 997 N N . GLN A 1 131 ? 29.274 -20.245 -48.056 1.00 84.19 131 GLN A N 1
ATOM 998 C CA . GLN A 1 131 ? 28.595 -19.920 -49.312 1.00 84.19 131 GLN A CA 1
ATOM 999 C C . GLN A 1 131 ? 28.367 -18.411 -49.493 1.00 84.19 131 GLN A C 1
ATOM 1001 O O . GLN A 1 131 ? 28.082 -17.969 -50.602 1.00 84.19 131 GLN A O 1
ATOM 1006 N N . GLY A 1 132 ? 28.515 -17.615 -48.430 1.00 86.44 132 GLY A N 1
ATOM 1007 C CA . GLY A 1 132 ? 28.333 -16.166 -48.467 1.00 86.44 132 GLY A CA 1
ATOM 1008 C C . GLY A 1 132 ? 27.684 -15.615 -47.199 1.00 86.44 132 GLY A C 1
ATOM 1009 O O . GLY A 1 132 ? 27.606 -16.292 -46.174 1.00 86.44 132 GLY A O 1
ATOM 1010 N N . MET A 1 133 ? 27.232 -14.363 -47.270 1.00 88.25 133 MET A N 1
ATOM 1011 C CA . MET A 1 133 ? 26.525 -13.674 -46.188 1.00 88.25 133 MET A CA 1
ATOM 1012 C C . MET A 1 133 ? 25.023 -13.657 -46.472 1.00 88.25 133 MET A C 1
ATOM 1014 O O . MET A 1 133 ? 24.603 -13.112 -47.491 1.00 88.25 133 MET A O 1
ATOM 1018 N N . ALA A 1 134 ? 24.224 -14.176 -45.544 1.00 88.81 134 ALA A N 1
ATOM 1019 C CA . ALA A 1 134 ? 22.777 -13.998 -45.528 1.00 88.81 134 ALA A CA 1
ATOM 1020 C C . ALA A 1 134 ? 22.418 -12.880 -44.541 1.00 88.81 134 ALA A C 1
ATOM 1022 O O . ALA A 1 134 ? 22.876 -12.902 -43.398 1.00 88.81 134 ALA A O 1
ATOM 1023 N N . LEU A 1 135 ? 21.613 -11.903 -44.967 1.00 89.19 135 LEU A N 1
ATOM 1024 C CA . LEU A 1 135 ? 21.079 -10.836 -44.112 1.00 89.19 135 LEU A CA 1
ATOM 1025 C C . LEU A 1 135 ? 19.550 -10.889 -44.122 1.00 89.19 135 LEU A C 1
ATOM 1027 O O . LEU A 1 135 ? 18.940 -10.899 -45.190 1.00 89.19 135 LEU A O 1
ATOM 1031 N N . ALA A 1 136 ? 18.935 -10.856 -42.943 1.00 89.19 136 ALA A N 1
ATOM 1032 C CA . ALA A 1 136 ? 17.514 -10.571 -42.814 1.00 89.19 136 ALA A CA 1
ATOM 1033 C C . ALA A 1 136 ? 17.212 -9.102 -43.163 1.00 89.19 136 ALA A C 1
ATOM 1035 O O . ALA A 1 136 ? 18.086 -8.235 -43.016 1.00 89.19 136 ALA A O 1
ATOM 1036 N N . PRO A 1 137 ? 15.963 -8.795 -43.566 1.00 89.69 137 PRO A N 1
ATOM 1037 C CA . PRO A 1 137 ? 15.506 -7.423 -43.738 1.00 89.69 137 PRO A CA 1
ATOM 1038 C C . PRO A 1 137 ? 15.798 -6.565 -42.505 1.00 89.69 137 PRO A C 1
ATOM 1040 O O . PRO A 1 137 ? 15.605 -6.993 -41.364 1.00 89.69 137 PRO A O 1
ATOM 1043 N N . ALA A 1 138 ? 16.249 -5.333 -42.740 1.00 92.75 138 ALA A N 1
ATOM 1044 C CA . ALA A 1 138 ? 16.502 -4.395 -41.660 1.00 92.75 138 ALA A CA 1
ATOM 1045 C C . ALA A 1 138 ? 15.198 -4.079 -40.917 1.00 92.75 138 ALA A C 1
ATOM 1047 O O . ALA A 1 138 ? 14.178 -3.740 -41.518 1.00 92.75 138 ALA A O 1
ATOM 1048 N N . THR A 1 139 ? 15.245 -4.153 -39.593 1.00 94.19 139 THR A N 1
ATOM 1049 C CA . THR A 1 139 ? 14.123 -3.801 -38.725 1.00 94.19 139 THR A CA 1
ATOM 1050 C C . THR A 1 139 ? 14.407 -2.490 -38.009 1.00 94.19 139 THR A C 1
ATOM 1052 O O . THR A 1 139 ? 15.549 -2.181 -37.673 1.00 94.19 139 THR A O 1
ATOM 1055 N N . ARG A 1 140 ? 13.364 -1.692 -37.774 1.00 96.62 140 ARG A N 1
ATOM 1056 C CA . ARG A 1 140 ? 13.483 -0.393 -37.104 1.00 96.62 140 ARG A CA 1
ATOM 1057 C C . ARG A 1 140 ? 13.319 -0.555 -35.590 1.00 96.62 140 ARG A C 1
ATOM 1059 O O . ARG A 1 140 ? 12.412 -1.264 -35.147 1.00 96.62 140 ARG A O 1
ATOM 1066 N N . ARG A 1 141 ? 14.190 0.086 -34.808 1.00 97.12 141 ARG A N 1
ATOM 1067 C CA . ARG A 1 141 ? 14.250 0.048 -33.334 1.00 97.12 141 ARG A CA 1
ATOM 1068 C C . ARG A 1 141 ? 14.580 1.437 -32.780 1.00 97.12 141 ARG A C 1
ATOM 1070 O O . ARG A 1 141 ? 15.088 2.272 -33.514 1.00 97.12 141 ARG A O 1
ATOM 1077 N N . PHE A 1 142 ? 14.291 1.698 -31.513 1.00 96.56 142 PHE A N 1
ATOM 1078 C CA . PHE A 1 142 ? 14.501 2.996 -30.868 1.00 96.56 142 PHE A CA 1
ATOM 1079 C C . PHE A 1 142 ? 15.406 2.851 -29.646 1.00 96.56 142 PHE A C 1
ATOM 1081 O O . PHE A 1 142 ? 15.121 2.030 -28.766 1.00 96.56 142 PHE A O 1
ATOM 1088 N N . LYS A 1 143 ? 16.467 3.661 -29.574 1.00 95.00 143 LYS A N 1
ATOM 1089 C CA . LYS A 1 143 ? 17.249 3.836 -28.348 1.00 95.00 143 LYS A CA 1
ATOM 1090 C C . LYS A 1 143 ? 16.551 4.897 -27.500 1.00 95.00 143 LYS A C 1
ATOM 1092 O O . LYS A 1 143 ? 16.556 6.075 -27.843 1.00 95.00 143 LYS A O 1
ATOM 1097 N N . ALA A 1 144 ? 15.898 4.461 -26.428 1.00 92.12 144 ALA A N 1
ATOM 1098 C CA . ALA A 1 144 ? 15.293 5.357 -25.457 1.00 92.12 144 ALA A CA 1
ATOM 1099 C C . ALA A 1 144 ? 16.373 6.068 -24.642 1.00 92.12 144 ALA A C 1
ATOM 1101 O O . ALA A 1 144 ? 17.505 5.592 -24.560 1.00 92.12 144 ALA A O 1
ATOM 1102 N N . TRP A 1 145 ? 15.996 7.194 -24.039 1.00 85.00 145 TRP A N 1
ATOM 1103 C CA . TRP A 1 145 ? 16.812 7.849 -23.026 1.00 85.00 145 TRP A CA 1
ATOM 1104 C C . TRP A 1 145 ? 17.178 6.833 -21.947 1.00 85.00 145 TRP A C 1
ATOM 1106 O O . TRP A 1 145 ? 16.304 6.188 -21.362 1.00 85.00 145 TRP A O 1
ATOM 1116 N N . ASP A 1 146 ? 18.476 6.661 -21.753 1.00 77.69 146 ASP A N 1
ATOM 1117 C CA . ASP A 1 146 ? 19.044 5.919 -20.644 1.00 77.69 146 ASP A CA 1
ATOM 1118 C C . ASP A 1 146 ? 19.308 6.868 -19.475 1.00 77.69 146 ASP A C 1
ATOM 1120 O O . ASP A 1 146 ? 19.048 8.071 -19.526 1.00 77.69 146 ASP A O 1
ATOM 1124 N N . TRP A 1 147 ? 19.821 6.309 -18.387 1.00 72.56 147 TRP A N 1
ATOM 1125 C CA . TRP A 1 147 ? 20.263 7.083 -17.233 1.00 72.56 147 TRP A CA 1
ATOM 1126 C C . TRP A 1 147 ? 21.675 7.659 -17.441 1.00 72.56 147 TRP A C 1
ATOM 1128 O O . TRP A 1 147 ? 22.312 8.094 -16.483 1.00 72.56 147 TRP A O 1
ATOM 1138 N N . GLN A 1 148 ? 22.219 7.638 -18.667 1.00 65.50 148 GLN A N 1
ATOM 1139 C CA . GLN A 1 148 ? 23.559 8.149 -18.938 1.00 65.50 148 GLN A CA 1
ATOM 1140 C C . GLN A 1 148 ? 23.556 9.676 -18.802 1.00 65.50 148 GLN A C 1
ATOM 1142 O O . GLN A 1 148 ? 22.860 10.381 -19.526 1.00 65.50 148 GLN A O 1
ATOM 1147 N N . GLY A 1 149 ? 24.337 10.192 -17.852 1.00 62.12 149 GLY A N 1
ATOM 1148 C CA . GLY A 1 149 ? 24.317 11.614 -17.496 1.00 62.12 149 GLY A CA 1
ATOM 1149 C C . GLY A 1 149 ? 23.255 11.983 -16.456 1.00 62.12 149 GLY A C 1
ATOM 1150 O O . GLY A 1 149 ? 23.202 13.143 -16.061 1.00 62.12 149 GLY A O 1
ATOM 1151 N N . PHE A 1 150 ? 22.466 11.019 -15.962 1.00 68.69 150 PHE A N 1
ATOM 1152 C CA . PHE A 1 150 ? 21.765 11.188 -14.692 1.00 68.69 150 PHE A CA 1
ATOM 1153 C C . PHE A 1 150 ? 22.817 11.182 -13.579 1.00 68.69 150 PHE A C 1
ATOM 1155 O O . PHE A 1 150 ? 23.308 10.136 -13.159 1.00 68.69 150 PHE A O 1
ATOM 1162 N N . ASP A 1 151 ? 23.194 12.375 -13.136 1.00 65.56 151 ASP A N 1
ATOM 1163 C CA . ASP A 1 151 ? 24.098 12.618 -12.012 1.00 65.56 151 ASP A CA 1
ATOM 1164 C C . ASP A 1 151 ? 23.374 12.572 -10.662 1.00 65.56 151 ASP A C 1
ATOM 1166 O O . ASP A 1 151 ? 23.971 12.927 -9.644 1.00 65.56 151 ASP A O 1
ATOM 1170 N N . GLY A 1 152 ? 22.098 12.154 -10.677 1.00 64.12 152 GLY A N 1
ATOM 1171 C CA . GLY A 1 152 ? 21.177 12.245 -9.559 1.00 64.12 152 GLY A CA 1
ATOM 1172 C C . GLY A 1 152 ? 21.868 11.858 -8.269 1.00 64.12 152 GLY A C 1
ATOM 1173 O O . GLY A 1 152 ? 22.261 10.703 -8.074 1.00 64.12 152 GLY A O 1
ATOM 1174 N N . VAL A 1 153 ? 22.049 12.861 -7.409 1.00 73.50 153 VAL A N 1
ATOM 1175 C CA . VAL A 1 153 ? 22.606 12.666 -6.078 1.00 73.50 153 VAL A CA 1
ATOM 1176 C C . VAL A 1 153 ? 21.799 11.552 -5.439 1.00 73.50 153 VAL A C 1
ATOM 1178 O O . VAL A 1 153 ? 20.568 11.580 -5.456 1.00 73.50 153 VAL A O 1
ATOM 1181 N N . ARG A 1 154 ? 22.489 10.532 -4.922 1.00 73.25 154 ARG A N 1
ATOM 1182 C CA . ARG A 1 154 ? 21.815 9.440 -4.230 1.00 73.25 154 ARG A CA 1
ATOM 1183 C C . ARG A 1 154 ? 20.994 10.047 -3.101 1.00 73.25 154 ARG A C 1
ATOM 1185 O O . ARG A 1 154 ? 21.559 10.519 -2.117 1.00 73.25 154 ARG A O 1
ATOM 1192 N N . GLU A 1 155 ? 19.680 10.020 -3.267 1.00 81.62 155 GLU A N 1
ATOM 1193 C CA . GLU A 1 155 ? 18.771 10.568 -2.278 1.00 81.62 155 GLU A CA 1
ATOM 1194 C C . GLU A 1 155 ? 18.931 9.823 -0.958 1.00 81.62 155 GLU A C 1
ATOM 1196 O O . GLU A 1 155 ? 18.994 8.586 -0.902 1.00 81.62 155 GLU A O 1
ATOM 1201 N N . ASP A 1 156 ? 18.979 10.593 0.122 1.00 89.62 156 ASP A N 1
ATOM 1202 C CA . ASP A 1 156 ? 18.935 10.044 1.464 1.00 89.62 156 ASP A CA 1
ATOM 1203 C C . ASP A 1 156 ? 17.476 9.733 1.820 1.00 89.62 156 ASP A C 1
ATOM 1205 O O . ASP A 1 156 ? 16.795 10.467 2.544 1.00 89.62 156 ASP A O 1
ATOM 1209 N N . TRP A 1 157 ? 16.985 8.612 1.280 1.00 89.62 157 TRP A N 1
ATOM 1210 C CA . TRP A 1 157 ? 15.656 8.073 1.583 1.00 89.62 157 TRP A CA 1
ATOM 1211 C C . TRP A 1 157 ? 15.452 7.865 3.078 1.00 89.62 157 TRP A C 1
ATOM 1213 O O . TRP A 1 157 ? 14.325 7.918 3.574 1.00 89.62 157 TRP A O 1
ATOM 1223 N N . ALA A 1 158 ? 16.547 7.640 3.802 1.00 90.06 158 ALA A N 1
ATOM 1224 C CA . ALA A 1 158 ? 16.504 7.442 5.222 1.00 90.06 158 ALA A CA 1
ATOM 1225 C C . ALA A 1 158 ? 16.168 8.731 5.971 1.00 90.06 158 ALA A C 1
ATOM 1227 O O . ALA A 1 158 ? 15.188 8.767 6.718 1.00 90.06 158 ALA A O 1
ATOM 1228 N N . ALA A 1 159 ? 16.907 9.800 5.691 1.00 91.81 159 ALA A N 1
ATOM 1229 C CA . ALA A 1 159 ? 16.596 11.124 6.204 1.00 91.81 159 ALA A CA 1
ATOM 1230 C C . ALA A 1 159 ? 15.226 11.626 5.715 1.00 91.81 159 ALA A C 1
ATOM 1232 O O . ALA A 1 159 ? 14.538 12.338 6.446 1.00 91.81 159 ALA A O 1
ATOM 1233 N N . ALA A 1 160 ? 14.795 11.262 4.502 1.00 93.06 160 ALA A N 1
ATOM 1234 C CA . ALA A 1 160 ? 13.457 11.590 4.009 1.00 93.06 160 ALA A CA 1
ATOM 1235 C C . ALA A 1 160 ? 12.350 10.926 4.848 1.00 93.06 160 ALA A C 1
ATOM 1237 O O . ALA A 1 160 ? 11.402 11.602 5.249 1.00 93.06 160 ALA A O 1
ATOM 1238 N N . ALA A 1 161 ? 12.493 9.637 5.176 1.00 93.44 161 ALA A N 1
ATOM 1239 C CA . ALA A 1 161 ? 11.568 8.941 6.071 1.00 93.44 161 ALA A CA 1
ATOM 1240 C C . ALA A 1 161 ? 11.532 9.587 7.468 1.00 93.44 161 ALA A C 1
ATOM 1242 O O . ALA A 1 161 ? 10.448 9.840 7.994 1.00 93.44 161 ALA A O 1
ATOM 1243 N N . ASP A 1 162 ? 12.696 9.939 8.026 1.00 95.00 162 ASP A N 1
ATOM 1244 C CA . ASP A 1 162 ? 12.795 10.629 9.318 1.00 95.00 162 ASP A CA 1
ATOM 1245 C C . ASP A 1 162 ? 12.052 11.977 9.305 1.00 95.00 162 ASP A C 1
ATOM 1247 O O . ASP A 1 162 ? 11.303 12.274 10.238 1.00 95.00 162 ASP A O 1
ATOM 1251 N N . ARG A 1 163 ? 12.181 12.769 8.228 1.00 94.00 163 ARG A N 1
ATOM 1252 C CA . ARG A 1 163 ? 11.438 14.034 8.065 1.00 94.00 163 ARG A CA 1
ATOM 1253 C C . ARG A 1 163 ? 9.928 13.816 7.967 1.00 94.00 163 ARG A C 1
ATOM 1255 O O . ARG A 1 163 ? 9.175 14.564 8.586 1.00 94.00 163 ARG A O 1
ATOM 1262 N N . ASN A 1 164 ? 9.482 12.799 7.233 1.00 93.00 164 ASN A N 1
ATOM 1263 C CA . ASN A 1 164 ? 8.055 12.508 7.070 1.00 93.00 164 ASN A CA 1
ATOM 1264 C C . ASN A 1 164 ? 7.408 12.058 8.387 1.00 93.00 164 ASN A C 1
ATOM 1266 O O . ASN A 1 164 ? 6.327 12.527 8.737 1.00 93.00 164 ASN A O 1
ATOM 1270 N N . ILE A 1 165 ? 8.081 11.199 9.157 1.00 94.75 165 ILE A N 1
ATOM 1271 C CA . ILE A 1 165 ? 7.590 10.780 10.476 1.00 94.75 165 ILE A CA 1
ATOM 1272 C C . ILE A 1 165 ? 7.613 11.945 11.465 1.00 94.75 165 ILE A C 1
ATOM 1274 O O . ILE A 1 165 ? 6.637 12.148 12.185 1.00 94.75 165 ILE A O 1
ATOM 1278 N N . ALA A 1 166 ? 8.667 12.764 11.460 1.00 93.38 166 ALA A N 1
ATOM 1279 C CA . ALA A 1 166 ? 8.708 13.977 12.270 1.00 93.38 166 ALA A CA 1
ATOM 1280 C C . ALA A 1 166 ? 7.560 14.942 11.918 1.00 93.38 166 ALA A C 1
ATOM 1282 O O . ALA A 1 166 ? 6.960 15.522 12.819 1.00 93.38 166 ALA A O 1
ATOM 1283 N N . PHE A 1 167 ? 7.202 15.080 10.638 1.00 90.44 167 PHE A N 1
ATOM 1284 C CA . PHE A 1 167 ? 6.046 15.873 10.216 1.00 90.44 167 PHE A CA 1
ATOM 1285 C C . PHE A 1 167 ? 4.732 15.320 10.792 1.00 90.44 167 PHE A C 1
ATOM 1287 O O . PHE A 1 167 ? 3.953 16.074 11.374 1.00 90.44 167 PHE A O 1
ATOM 1294 N N . LEU A 1 168 ? 4.502 14.006 10.698 1.00 90.25 168 LEU A N 1
ATOM 1295 C CA . LEU A 1 168 ? 3.295 13.369 11.241 1.00 90.25 168 LEU A CA 1
ATOM 1296 C C . LEU A 1 168 ? 3.192 13.446 12.769 1.00 90.25 168 LEU A C 1
ATOM 1298 O O . LEU A 1 168 ? 2.078 13.435 13.289 1.00 90.25 168 LEU A O 1
ATOM 1302 N N . ILE A 1 169 ? 4.323 13.512 13.473 1.00 90.06 169 ILE A N 1
ATOM 1303 C CA . ILE A 1 169 ? 4.370 13.684 14.929 1.00 90.06 169 ILE A CA 1
ATOM 1304 C C . ILE A 1 169 ? 4.129 15.155 15.296 1.00 90.06 169 ILE A C 1
ATOM 1306 O O . ILE A 1 169 ? 3.200 15.457 16.035 1.00 90.06 169 ILE A O 1
ATOM 1310 N N . HIS A 1 170 ? 4.936 16.076 14.761 1.00 86.50 170 HIS A N 1
ATOM 1311 C CA . HIS A 1 170 ? 4.998 17.464 15.244 1.00 86.50 170 HIS A CA 1
ATOM 1312 C C . HIS A 1 170 ? 4.059 18.412 14.499 1.00 86.50 170 HIS A C 1
ATOM 1314 O O . HIS A 1 170 ? 3.372 19.230 15.105 1.00 86.50 170 HIS A O 1
ATOM 1320 N N . ALA A 1 171 ? 4.025 18.340 13.166 1.00 71.06 171 ALA A N 1
ATOM 1321 C CA . ALA A 1 171 ? 3.244 19.285 12.367 1.00 71.06 171 ALA A CA 1
ATOM 1322 C C . ALA A 1 171 ? 1.743 18.978 12.444 1.00 71.06 171 ALA A C 1
ATOM 1324 O O . ALA A 1 171 ? 0.917 19.890 12.452 1.00 71.06 171 ALA A O 1
ATOM 1325 N N . ALA A 1 172 ? 1.397 17.697 12.570 1.00 69.69 172 ALA A N 1
ATOM 1326 C CA . ALA A 1 172 ? 0.029 17.248 12.780 1.00 69.69 172 ALA A CA 1
ATOM 1327 C C . ALA A 1 172 ? -0.590 17.793 14.072 1.00 69.69 172 ALA A C 1
ATOM 1329 O O . ALA A 1 172 ? -1.764 18.151 14.096 1.00 69.69 172 ALA A O 1
ATOM 1330 N N . GLU A 1 173 ? 0.181 17.895 15.155 1.00 69.31 173 GLU A N 1
ATOM 1331 C CA . GLU A 1 173 ? -0.349 18.390 16.425 1.00 69.31 173 GLU A CA 1
ATOM 1332 C C . GLU A 1 173 ? -0.845 19.838 16.301 1.00 69.31 173 GLU A C 1
ATOM 1334 O O . GLU A 1 173 ? -1.885 20.198 16.861 1.00 69.31 173 GLU A O 1
ATOM 1339 N N . HIS A 1 174 ? -0.179 20.648 15.476 1.00 76.00 174 HIS A N 1
ATOM 1340 C CA . HIS A 1 174 ? -0.457 22.076 15.319 1.00 76.00 174 HIS A CA 1
ATOM 1341 C C . HIS A 1 174 ? -1.272 22.446 14.073 1.00 76.00 174 HIS A C 1
ATOM 1343 O O . HIS A 1 174 ? -1.643 23.611 13.926 1.00 76.00 174 HIS A O 1
ATOM 1349 N N . ALA A 1 175 ? -1.580 21.501 13.181 1.00 76.62 175 ALA A N 1
ATOM 1350 C CA . ALA A 1 175 ? -2.304 21.823 11.954 1.00 76.62 175 ALA A CA 1
ATOM 1351 C C . ALA A 1 175 ? -3.736 22.289 12.256 1.00 76.62 175 ALA A C 1
ATOM 1353 O O . ALA A 1 175 ? -4.480 21.643 12.994 1.00 76.62 175 ALA A O 1
ATOM 1354 N N . VAL A 1 176 ? -4.150 23.419 11.689 1.00 79.06 176 VAL A N 1
ATOM 1355 C CA . VAL A 1 176 ? -5.542 23.868 11.808 1.00 79.06 176 VAL A CA 1
ATOM 1356 C C . VAL A 1 176 ? -6.436 22.818 11.153 1.00 79.06 176 VAL A C 1
ATOM 1358 O O . VAL A 1 176 ? -6.157 22.405 10.033 1.00 79.06 176 VAL A O 1
ATOM 1361 N N . ALA A 1 177 ? -7.479 22.380 11.856 1.00 81.44 177 ALA A N 1
ATOM 1362 C CA . ALA A 1 177 ? -8.429 21.416 11.327 1.00 81.44 177 ALA A CA 1
ATOM 1363 C C . ALA A 1 177 ? -9.847 21.709 11.818 1.00 81.44 177 ALA A C 1
ATOM 1365 O O . ALA A 1 177 ? -10.001 22.208 12.938 1.00 81.44 177 ALA A O 1
ATOM 1366 N N . PRO A 1 178 ? -10.874 21.351 11.027 1.00 82.00 178 PRO A N 1
ATOM 1367 C CA . PRO A 1 178 ? -12.266 21.619 11.379 1.00 82.00 178 PRO A CA 1
ATOM 1368 C C . PRO A 1 178 ? -12.761 20.851 12.613 1.00 82.00 178 PRO A C 1
ATOM 1370 O O . PRO A 1 178 ? -13.714 21.275 13.261 1.00 82.00 178 PRO A O 1
ATOM 1373 N N . TYR A 1 179 ? -12.132 19.718 12.938 1.00 87.62 179 TYR A N 1
ATOM 1374 C CA . TYR A 1 179 ? -12.459 18.897 14.101 1.00 87.62 179 TYR A CA 1
ATOM 1375 C C . TYR A 1 179 ? -11.194 18.299 14.724 1.00 87.62 179 TYR A C 1
ATOM 1377 O O . TYR A 1 179 ? -10.236 17.972 14.020 1.00 87.62 179 TYR A O 1
ATOM 1385 N N . ARG A 1 180 ? -11.205 18.154 16.054 1.00 88.56 180 ARG A N 1
ATOM 1386 C CA . ARG A 1 180 ? -10.144 17.527 16.846 1.00 88.56 180 ARG A CA 1
ATOM 1387 C C . ARG A 1 180 ? -10.754 16.669 17.943 1.00 88.56 180 ARG A C 1
ATOM 1389 O O . ARG A 1 180 ? -11.548 17.157 18.743 1.00 88.56 180 ARG A O 1
ATOM 1396 N N . GLU A 1 181 ? -10.317 15.421 18.004 1.00 90.31 181 GLU A N 1
ATOM 1397 C CA . GLU A 1 181 ? -10.596 14.525 19.119 1.00 90.31 181 GLU A CA 1
ATOM 1398 C C . GLU A 1 181 ? -9.457 14.646 20.155 1.00 90.31 181 GLU A C 1
ATOM 1400 O O . GLU A 1 181 ? -8.280 14.601 19.780 1.00 90.31 181 GLU A O 1
ATOM 1405 N N . PRO A 1 182 ? -9.756 14.854 21.452 1.00 89.25 182 PRO A N 1
ATOM 1406 C CA . PRO A 1 182 ? -8.727 14.987 22.480 1.00 89.25 182 PRO A CA 1
ATOM 1407 C C . PRO A 1 182 ? -7.781 13.780 22.534 1.00 89.25 182 PRO A C 1
ATOM 1409 O O . PRO A 1 182 ? -8.218 12.640 22.635 1.00 89.25 182 PRO A O 1
ATOM 1412 N N . GLY A 1 183 ? -6.470 14.036 22.506 1.00 87.94 183 GLY A N 1
ATOM 1413 C CA . GLY A 1 183 ? -5.443 12.987 22.576 1.00 87.94 183 GLY A CA 1
ATOM 1414 C C . GLY A 1 183 ? -5.215 12.211 21.274 1.00 87.94 183 GLY A C 1
ATOM 1415 O O . GLY A 1 183 ? -4.366 11.321 21.248 1.00 87.94 183 GLY A O 1
ATOM 1416 N N . VAL A 1 184 ? -5.915 12.563 20.193 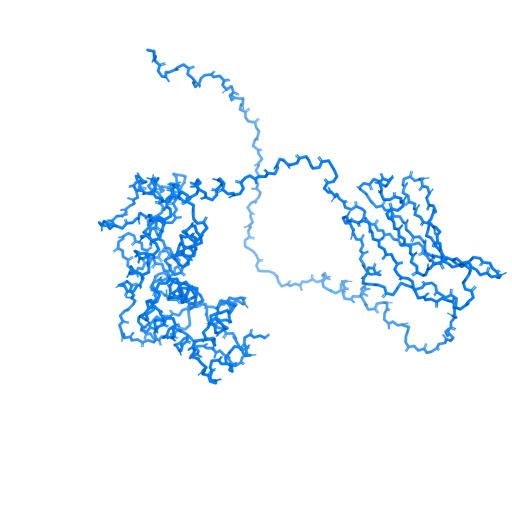1.00 91.25 184 VAL A N 1
ATOM 1417 C CA . VAL A 1 184 ? -5.837 11.890 18.893 1.00 91.25 184 VAL A CA 1
ATOM 1418 C C . VAL A 1 184 ? -5.198 12.826 17.856 1.00 91.25 184 VAL A C 1
ATOM 1420 O O . VAL A 1 184 ? -5.597 13.989 17.749 1.00 91.25 184 VAL A O 1
ATOM 1423 N N . PRO A 1 185 ? -4.196 12.363 17.081 1.00 91.06 185 PRO A N 1
ATOM 1424 C CA . PRO A 1 185 ? -3.600 13.160 16.015 1.00 91.06 185 PRO A CA 1
ATOM 1425 C C . PRO A 1 185 ? -4.627 13.645 14.990 1.00 91.06 185 PRO A C 1
ATOM 1427 O O . PRO A 1 185 ? -5.513 12.906 14.566 1.00 91.06 185 PRO A O 1
ATOM 1430 N N . VAL A 1 186 ? -4.461 14.884 14.527 1.00 88.06 186 VAL A N 1
ATOM 1431 C CA . VAL A 1 186 ? -5.434 15.542 13.643 1.00 88.06 186 VAL A CA 1
ATOM 1432 C C . VAL A 1 186 ? -5.664 14.804 12.321 1.00 88.06 186 VAL A C 1
ATOM 1434 O O . VAL A 1 186 ? -6.772 14.823 11.793 1.00 88.06 186 VAL A O 1
ATOM 1437 N N . TRP A 1 187 ? -4.638 14.119 11.802 1.00 88.88 187 TRP A N 1
ATOM 1438 C CA . TRP A 1 187 ? -4.710 13.391 10.533 1.00 88.88 187 TRP A CA 1
ATOM 1439 C C . TRP A 1 187 ? -5.596 12.145 10.596 1.00 88.88 187 TRP A C 1
ATOM 1441 O O . TRP A 1 187 ? -5.883 11.547 9.559 1.00 88.88 187 TRP A O 1
ATOM 1451 N N . ILE A 1 188 ? -6.073 11.759 11.786 1.00 90.62 188 ILE A N 1
ATOM 1452 C CA . ILE A 1 188 ? -7.144 10.768 11.898 1.00 90.62 188 ILE A CA 1
ATOM 1453 C C . ILE A 1 188 ? -8.451 11.324 11.335 1.00 90.62 188 ILE A C 1
ATOM 1455 O O . ILE A 1 188 ? -9.143 10.610 10.616 1.00 90.62 188 ILE A O 1
ATOM 1459 N N . TRP A 1 189 ? -8.734 12.602 11.599 1.00 88.50 189 TRP A N 1
ATOM 1460 C CA . TRP A 1 189 ? -9.994 13.272 11.269 1.00 88.50 189 TRP A CA 1
ATOM 1461 C C . TRP A 1 189 ? -9.916 14.237 10.082 1.00 88.50 189 TRP A C 1
ATOM 1463 O O . TRP A 1 189 ? -10.954 14.673 9.593 1.00 88.50 189 TRP A O 1
ATOM 1473 N N . SER A 1 190 ? -8.716 14.569 9.606 1.00 84.31 190 SER A N 1
ATOM 1474 C CA . SER A 1 190 ? -8.512 15.445 8.451 1.00 84.31 190 SER A CA 1
ATOM 1475 C C . SER A 1 190 ? -7.425 14.897 7.535 1.00 84.31 190 SER A C 1
ATOM 1477 O O . SER A 1 190 ? -6.267 14.768 7.928 1.00 84.31 190 SER A O 1
ATOM 1479 N N . SER A 1 191 ? -7.799 14.574 6.299 1.00 78.75 191 SER A N 1
ATOM 1480 C CA . SER A 1 191 ? -6.869 14.030 5.301 1.00 78.75 191 SER A CA 1
ATOM 1481 C C . SER A 1 191 ? -6.406 15.039 4.251 1.00 78.75 191 SER A C 1
ATOM 1483 O O . SER A 1 191 ? -5.563 14.711 3.417 1.00 78.75 191 SER A O 1
ATOM 1485 N N . ALA A 1 192 ? -6.923 16.268 4.298 1.00 76.12 192 ALA A N 1
ATOM 1486 C CA . ALA A 1 192 ? -6.580 17.323 3.358 1.00 76.12 192 ALA A CA 1
ATOM 1487 C C . ALA A 1 192 ? -6.161 18.594 4.099 1.00 76.12 192 ALA A C 1
ATOM 1489 O O . ALA A 1 192 ? -6.833 19.050 5.024 1.00 76.12 192 ALA A O 1
ATOM 1490 N N . GLY A 1 193 ? -5.057 19.189 3.645 1.00 71.62 193 GLY A N 1
ATOM 1491 C CA . GLY A 1 193 ? -4.671 20.536 4.053 1.00 71.62 193 GLY A CA 1
ATOM 1492 C C . GLY A 1 193 ? -5.627 21.597 3.492 1.00 71.62 193 GLY A C 1
ATOM 1493 O O . GLY A 1 193 ? -6.559 21.261 2.759 1.00 71.62 193 GLY A O 1
ATOM 1494 N N . PRO A 1 194 ? -5.411 22.878 3.827 1.00 75.31 194 PRO A N 1
ATOM 1495 C CA . PRO A 1 194 ? -6.223 23.982 3.328 1.00 75.31 194 PRO A CA 1
ATOM 1496 C C . PRO A 1 194 ? -6.364 23.980 1.801 1.00 75.31 194 PRO A C 1
ATOM 1498 O O . PRO A 1 194 ? -5.365 23.890 1.095 1.00 75.31 194 PRO A O 1
ATOM 1501 N N . GLU A 1 195 ? -7.592 24.162 1.309 1.00 76.06 195 GLU A N 1
ATOM 1502 C CA . GLU A 1 195 ? -7.907 24.418 -0.108 1.00 76.06 195 GLU A CA 1
ATOM 1503 C C . GLU A 1 195 ? -8.695 25.743 -0.197 1.00 76.06 195 GLU A C 1
ATOM 1505 O O . GLU A 1 195 ? -9.927 25.727 -0.336 1.00 76.06 195 GLU A O 1
ATOM 1510 N N . PRO A 1 196 ? -8.037 26.911 -0.021 1.00 75.50 196 PRO A N 1
ATOM 1511 C CA . PRO A 1 196 ? -8.704 28.216 0.022 1.00 75.50 196 PRO A CA 1
ATOM 1512 C C . PRO A 1 196 ? -9.524 28.518 -1.234 1.00 75.50 196 PRO A C 1
ATOM 1514 O O . PRO A 1 196 ? -10.607 29.091 -1.140 1.00 75.50 196 PRO A O 1
ATOM 1517 N N . GLU A 1 197 ? -9.046 28.081 -2.397 1.00 80.12 197 GLU A N 1
ATOM 1518 C CA . GLU A 1 197 ? -9.715 28.223 -3.691 1.00 80.12 197 GLU A CA 1
ATOM 1519 C C . GLU A 1 197 ? -11.039 27.451 -3.783 1.00 80.12 197 GLU A C 1
ATOM 1521 O O . GLU A 1 197 ? -11.888 27.789 -4.605 1.00 80.12 197 GLU A O 1
ATOM 1526 N N . LYS A 1 198 ? -11.246 26.458 -2.910 1.00 74.50 198 LYS A N 1
ATOM 1527 C CA . LYS A 1 198 ? -12.511 25.722 -2.757 1.00 74.50 198 LYS A CA 1
ATOM 1528 C C . LYS A 1 198 ? -13.251 26.072 -1.464 1.00 74.50 198 LYS A C 1
ATOM 1530 O O . LYS A 1 198 ? -14.204 25.395 -1.093 1.00 74.50 198 LYS A O 1
ATOM 1535 N N . GLY A 1 199 ? -12.815 27.118 -0.758 1.00 75.75 199 GLY A N 1
ATOM 1536 C CA . GLY A 1 199 ? -13.421 27.569 0.496 1.00 75.75 199 GLY A CA 1
ATOM 1537 C C . GLY A 1 199 ? -13.047 26.739 1.730 1.00 75.75 199 GLY A C 1
ATOM 1538 O O . GLY A 1 199 ? -13.599 26.965 2.806 1.00 75.75 199 GLY A O 1
ATOM 1539 N N . HIS A 1 200 ? -12.092 25.812 1.631 1.00 72.12 200 HIS A N 1
ATOM 1540 C CA . HIS A 1 200 ? -11.643 24.984 2.752 1.00 72.12 200 HIS A CA 1
ATOM 1541 C C . HIS A 1 200 ? -10.433 25.614 3.454 1.00 72.12 200 HIS A C 1
ATOM 1543 O O . HIS A 1 200 ? -9.324 25.086 3.413 1.00 72.12 200 HIS A O 1
ATOM 1549 N N . LEU A 1 201 ? -10.635 26.754 4.120 1.00 69.38 201 LEU A N 1
ATOM 1550 C CA . LEU A 1 201 ? -9.560 27.525 4.774 1.00 69.38 201 LEU A CA 1
ATOM 1551 C C . LEU A 1 201 ? -8.798 26.752 5.866 1.00 69.38 201 LEU A C 1
ATOM 1553 O O . LEU A 1 201 ? -7.667 27.098 6.195 1.00 69.38 201 LEU A O 1
ATOM 1557 N N . GLN A 1 202 ? -9.418 25.717 6.429 1.00 69.81 202 GLN A N 1
ATOM 1558 C CA . GLN A 1 202 ? -8.872 24.872 7.497 1.00 69.81 202 GLN A CA 1
ATOM 1559 C C . GLN A 1 202 ? -8.596 23.437 7.018 1.00 69.81 202 GLN A C 1
ATOM 1561 O O . GLN A 1 202 ? -8.361 22.549 7.829 1.00 69.81 202 GLN A O 1
ATOM 1566 N N . GLY A 1 203 ? -8.657 23.211 5.705 1.00 73.19 203 GLY A N 1
ATOM 1567 C CA . GLY A 1 203 ? -8.648 21.890 5.088 1.00 73.19 203 GLY A CA 1
ATOM 1568 C C . GLY A 1 203 ? -10.028 21.260 4.999 1.00 73.19 203 GLY A C 1
ATOM 1569 O O . GLY A 1 203 ? -11.020 21.823 5.477 1.00 73.19 203 GLY A O 1
ATOM 1570 N N . ARG A 1 204 ? -10.110 20.114 4.319 1.00 72.81 204 ARG A N 1
ATOM 1571 C CA . ARG A 1 204 ? -11.368 19.372 4.262 1.00 72.81 204 ARG A CA 1
ATOM 1572 C C . ARG A 1 204 ? -11.548 18.606 5.562 1.00 72.81 204 ARG A C 1
ATOM 1574 O O . ARG A 1 204 ? -10.627 17.968 6.060 1.00 72.81 204 ARG A O 1
ATOM 1581 N N . GLY A 1 205 ? -12.744 18.713 6.128 1.00 77.19 205 GLY A N 1
ATOM 1582 C CA . GLY A 1 205 ? -13.090 18.070 7.389 1.00 77.19 205 GLY A CA 1
ATOM 1583 C C . GLY A 1 205 ? -13.381 16.581 7.258 1.00 77.19 205 GLY A C 1
ATOM 1584 O O . GLY A 1 205 ? -14.023 16.063 8.162 1.00 77.19 205 GLY A O 1
ATOM 1585 N N . ASP A 1 206 ? -12.997 15.934 6.153 1.00 86.62 206 ASP A N 1
ATOM 1586 C CA . ASP A 1 206 ? -13.155 14.505 5.907 1.00 86.62 206 ASP A CA 1
ATOM 1587 C C . ASP A 1 206 ? -11.814 13.749 5.919 1.00 86.62 206 ASP A C 1
ATOM 1589 O O . ASP A 1 206 ? -10.744 14.229 5.517 1.00 86.62 206 ASP A O 1
ATOM 1593 N N . ALA A 1 207 ? -11.889 12.509 6.382 1.00 90.00 207 ALA A N 1
ATOM 1594 C CA . ALA A 1 207 ? -10.799 11.554 6.366 1.00 90.00 207 ALA A CA 1
ATOM 1595 C C . ALA A 1 207 ? -11.304 10.170 5.972 1.00 90.00 207 ALA A C 1
ATOM 1597 O O . ALA A 1 207 ? -12.479 9.846 6.121 1.00 90.00 207 ALA A O 1
ATOM 1598 N N . TYR A 1 208 ? -10.379 9.341 5.496 1.00 93.06 208 TYR A N 1
ATOM 1599 C CA . TYR A 1 208 ? -10.661 8.002 4.988 1.00 93.06 208 TYR A CA 1
ATOM 1600 C C . TYR A 1 208 ? -9.956 6.965 5.864 1.00 93.06 208 TYR A C 1
ATOM 1602 O O . TYR A 1 208 ? -8.891 6.466 5.481 1.00 93.06 208 TYR A O 1
ATOM 1610 N N . PRO A 1 209 ? -10.459 6.674 7.079 1.00 93.81 209 PRO A N 1
ATOM 1611 C CA . PRO A 1 209 ? -9.693 5.899 8.041 1.00 93.81 209 PRO A CA 1
ATOM 1612 C C . PRO A 1 209 ? -9.397 4.485 7.546 1.00 93.81 209 PRO A C 1
ATOM 1614 O O . PRO A 1 209 ? -8.259 4.035 7.678 1.00 93.81 209 PRO A O 1
ATOM 1617 N N . ALA A 1 210 ? -10.348 3.836 6.868 1.00 94.38 210 ALA A N 1
ATOM 1618 C CA . ALA A 1 210 ? -10.108 2.520 6.285 1.00 94.38 210 ALA A CA 1
ATOM 1619 C C . ALA A 1 210 ? -9.018 2.509 5.187 1.00 94.38 210 ALA A C 1
ATOM 1621 O O . ALA A 1 210 ? -8.466 1.458 4.871 1.00 94.38 210 ALA A O 1
ATOM 1622 N N . ALA A 1 211 ? -8.676 3.668 4.610 1.00 91.88 211 ALA A N 1
ATOM 1623 C CA . ALA A 1 211 ? -7.599 3.800 3.630 1.00 91.88 211 ALA A CA 1
ATOM 1624 C C . ALA A 1 211 ? -6.263 4.223 4.262 1.00 91.88 211 ALA A C 1
ATOM 1626 O O . ALA A 1 211 ? -5.228 3.639 3.948 1.00 91.88 211 ALA A O 1
ATOM 1627 N N . HIS A 1 212 ? -6.265 5.247 5.119 1.00 92.94 212 HIS A N 1
ATOM 1628 C CA . HIS A 1 212 ? -5.031 5.880 5.599 1.00 92.94 212 HIS A CA 1
ATOM 1629 C C . HIS A 1 212 ? -4.473 5.242 6.872 1.00 92.94 212 HIS A C 1
ATOM 1631 O O . HIS A 1 212 ? -3.264 5.039 6.968 1.00 92.94 212 HIS A O 1
ATOM 1637 N N . GLN A 1 213 ? -5.329 4.877 7.831 1.00 95.50 213 GLN A N 1
ATOM 1638 C CA . GLN A 1 213 ? -4.881 4.307 9.104 1.00 95.50 213 GLN A CA 1
ATOM 1639 C C . GLN A 1 213 ? -4.039 3.029 8.975 1.00 95.50 213 GLN A C 1
ATOM 1641 O O . GLN A 1 213 ? -2.999 2.961 9.637 1.00 95.50 213 GLN A O 1
ATOM 1646 N N . PRO A 1 214 ? -4.368 2.043 8.113 1.00 96.62 214 PRO A N 1
ATOM 1647 C CA . PRO A 1 214 ? -3.483 0.891 7.931 1.00 96.62 214 PRO A CA 1
ATOM 1648 C C . PRO A 1 214 ? -2.098 1.276 7.391 1.00 96.62 214 PRO A C 1
ATOM 1650 O O . PRO A 1 214 ? -1.091 0.684 7.781 1.00 96.62 214 PRO A O 1
ATOM 1653 N N . VAL A 1 215 ? -2.017 2.307 6.543 1.00 95.56 215 VAL A N 1
ATOM 1654 C CA . VAL A 1 215 ? -0.738 2.808 6.022 1.00 95.56 215 VAL A CA 1
ATOM 1655 C C . VAL A 1 215 ? 0.052 3.530 7.113 1.00 95.56 215 VAL A C 1
ATOM 1657 O O . VAL A 1 215 ? 1.265 3.345 7.194 1.00 95.56 215 VAL A O 1
ATOM 1660 N N . PHE A 1 216 ? -0.608 4.290 7.992 1.00 96.31 216 PHE A N 1
ATOM 1661 C CA . PHE A 1 216 ? 0.050 4.905 9.146 1.00 96.31 216 PHE A CA 1
ATOM 1662 C C . PHE A 1 216 ? 0.617 3.860 10.107 1.00 96.31 216 PHE A C 1
ATOM 1664 O O . PHE A 1 216 ? 1.784 3.972 10.480 1.00 96.31 216 PHE A O 1
ATOM 1671 N N . ILE A 1 217 ? -0.145 2.809 10.441 1.00 98.00 217 ILE A N 1
ATOM 1672 C CA . ILE A 1 217 ? 0.362 1.671 11.225 1.00 98.00 217 ILE A CA 1
ATOM 1673 C C . ILE A 1 217 ? 1.636 1.125 10.575 1.00 98.00 217 ILE A C 1
ATOM 1675 O O . ILE A 1 217 ? 2.682 1.072 11.222 1.00 98.00 217 ILE A O 1
ATOM 1679 N N . ARG A 1 218 ? 1.587 0.779 9.283 1.00 97.62 218 ARG A N 1
ATOM 1680 C CA . ARG A 1 218 ? 2.737 0.204 8.572 1.00 97.62 218 ARG A CA 1
ATOM 1681 C C . ARG A 1 218 ? 3.942 1.148 8.557 1.00 97.62 218 ARG A C 1
ATOM 1683 O O . ARG A 1 218 ? 5.057 0.704 8.821 1.00 97.62 218 ARG A O 1
ATOM 1690 N N . ALA A 1 219 ? 3.731 2.436 8.290 1.00 96.62 219 ALA A N 1
ATOM 1691 C CA . ALA A 1 219 ? 4.794 3.436 8.268 1.00 96.62 219 ALA A CA 1
ATOM 1692 C C . ALA A 1 219 ? 5.462 3.583 9.643 1.00 96.62 219 ALA A C 1
ATOM 1694 O O . ALA A 1 219 ? 6.688 3.539 9.740 1.00 96.62 219 ALA A O 1
ATOM 1695 N N . PHE A 1 220 ? 4.673 3.695 10.712 1.00 97.88 220 PHE A N 1
ATOM 1696 C CA . PHE A 1 220 ? 5.194 3.829 12.068 1.00 97.88 220 PHE A CA 1
ATOM 1697 C C . PHE A 1 220 ? 5.905 2.563 12.560 1.00 97.88 220 PHE A C 1
ATOM 1699 O O . PHE A 1 220 ? 6.979 2.664 13.157 1.00 97.88 220 PHE A O 1
ATOM 1706 N N . LEU A 1 221 ? 5.360 1.378 12.272 1.00 98.00 221 LEU A N 1
ATOM 1707 C CA . LEU A 1 221 ? 6.001 0.104 12.602 1.00 98.00 221 LEU 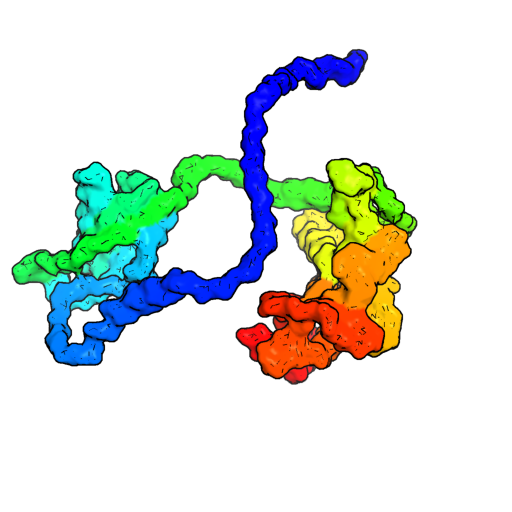A CA 1
ATOM 1708 C C . LEU A 1 221 ? 7.319 -0.074 11.847 1.00 98.00 221 LEU A C 1
ATOM 1710 O O . LEU A 1 221 ? 8.323 -0.424 12.461 1.00 98.00 221 LEU A O 1
ATOM 1714 N N . ALA A 1 222 ? 7.347 0.219 10.543 1.00 96.62 222 ALA A N 1
ATOM 1715 C CA . ALA A 1 222 ? 8.570 0.158 9.746 1.00 96.62 222 ALA A CA 1
ATOM 1716 C C . ALA A 1 222 ? 9.629 1.140 10.265 1.00 96.62 222 ALA A C 1
ATOM 1718 O O . ALA A 1 222 ? 10.809 0.802 10.355 1.00 96.62 222 ALA A O 1
ATOM 1719 N N . HIS A 1 223 ? 9.218 2.349 10.649 1.00 97.31 223 HIS A N 1
ATOM 1720 C CA . HIS A 1 223 ? 10.123 3.347 11.213 1.00 97.31 223 HIS A CA 1
ATOM 1721 C C . HIS A 1 223 ? 10.712 2.911 12.554 1.00 97.31 223 HIS A C 1
ATOM 1723 O O . HIS A 1 223 ? 11.910 3.067 12.795 1.00 97.31 223 HIS A O 1
ATOM 1729 N N . ALA A 1 224 ? 9.878 2.322 13.414 1.00 97.06 224 ALA A N 1
ATOM 1730 C CA . ALA A 1 224 ? 10.307 1.792 14.697 1.00 97.06 224 ALA A CA 1
ATOM 1731 C C . ALA A 1 224 ? 11.245 0.585 14.537 1.00 97.06 224 ALA A C 1
ATOM 1733 O O . ALA A 1 224 ? 12.290 0.546 15.183 1.00 97.06 224 ALA A O 1
ATOM 1734 N N . HIS A 1 225 ? 10.908 -0.352 13.646 1.00 96.00 225 HIS A N 1
ATOM 1735 C CA . HIS A 1 225 ? 11.706 -1.545 13.352 1.00 96.00 225 HIS A CA 1
ATOM 1736 C C . HIS A 1 225 ? 13.099 -1.206 12.812 1.00 96.00 225 HIS A C 1
ATOM 1738 O O . HIS A 1 225 ? 14.078 -1.847 13.174 1.00 96.00 225 HIS A O 1
ATOM 1744 N N . ASN A 1 226 ? 13.205 -0.158 11.992 1.00 95.69 226 ASN A N 1
ATOM 1745 C CA . ASN A 1 226 ? 14.482 0.321 11.461 1.00 95.69 226 ASN A CA 1
ATOM 1746 C C . ASN A 1 226 ? 15.296 1.155 12.473 1.00 95.69 226 ASN A C 1
ATOM 1748 O O . ASN A 1 226 ? 16.250 1.828 12.082 1.00 95.69 226 ASN A O 1
ATOM 1752 N N . GLU A 1 227 ? 14.918 1.144 13.758 1.00 94.69 227 GLU A N 1
ATOM 1753 C CA . GLU A 1 227 ? 15.643 1.778 14.866 1.00 94.69 227 GLU A CA 1
ATOM 1754 C C . GLU A 1 227 ? 15.904 3.285 14.665 1.00 94.69 227 GLU A C 1
ATOM 1756 O O . GLU A 1 227 ? 16.915 3.834 15.111 1.00 94.69 227 GLU A O 1
ATOM 1761 N N . ARG A 1 228 ? 14.973 3.974 13.994 1.00 92.94 228 ARG A N 1
ATOM 1762 C CA . ARG A 1 228 ? 15.128 5.366 13.550 1.00 92.94 228 ARG A CA 1
ATOM 1763 C C . ARG A 1 228 ? 14.861 6.403 14.636 1.00 92.94 228 ARG A C 1
ATOM 1765 O O . ARG A 1 228 ? 14.388 6.100 15.737 1.00 92.94 228 ARG A O 1
ATOM 1772 N N . ALA A 1 229 ? 15.136 7.669 14.311 1.00 92.38 229 ALA A N 1
ATOM 1773 C CA . ALA A 1 229 ? 14.731 8.799 15.141 1.00 92.38 229 ALA A CA 1
ATOM 1774 C C . ALA A 1 229 ? 13.224 8.728 15.440 1.00 92.38 229 ALA A C 1
ATOM 1776 O O . ALA A 1 229 ? 12.434 8.346 14.584 1.00 92.38 229 ALA A O 1
ATOM 1777 N N . TYR A 1 230 ? 12.813 9.077 16.659 1.00 94.44 230 TYR A N 1
ATOM 1778 C CA . TYR A 1 230 ? 11.418 8.978 17.113 1.00 94.44 230 TYR A CA 1
ATOM 1779 C C . TYR A 1 230 ? 10.810 7.561 17.141 1.00 94.44 230 TYR A C 1
ATOM 1781 O O . TYR A 1 230 ? 9.608 7.448 17.354 1.00 94.44 230 TYR A O 1
ATOM 1789 N N . LYS A 1 231 ? 11.587 6.468 17.027 1.00 96.19 231 LYS A N 1
ATOM 1790 C CA . LYS A 1 231 ? 11.060 5.081 17.053 1.00 96.19 231 LYS A CA 1
ATOM 1791 C C . LYS A 1 231 ? 10.058 4.780 18.176 1.00 96.19 231 LYS A C 1
ATOM 1793 O O . LYS A 1 231 ? 9.062 4.105 17.944 1.00 96.19 231 LYS A O 1
ATOM 1798 N N . LYS A 1 232 ? 10.296 5.296 19.391 1.00 96.81 232 LYS A N 1
ATOM 1799 C CA . LYS A 1 232 ? 9.396 5.099 20.543 1.00 96.81 232 LYS A CA 1
ATOM 1800 C C . LYS A 1 232 ? 8.043 5.768 20.316 1.00 96.81 232 LYS A C 1
ATOM 1802 O O . LYS A 1 232 ? 7.013 5.176 20.613 1.00 96.81 232 LYS A O 1
ATOM 1807 N N . GLU A 1 233 ? 8.065 6.977 19.769 1.00 96.38 233 GLU A N 1
ATOM 1808 C CA . GLU A 1 233 ? 6.858 7.742 19.475 1.00 96.38 233 GLU A CA 1
ATOM 1809 C C . GLU A 1 233 ? 6.120 7.175 18.261 1.00 96.38 233 GLU A C 1
ATOM 1811 O O . GLU A 1 233 ? 4.904 7.035 18.300 1.00 96.38 233 GLU A O 1
ATOM 1816 N N . ALA A 1 234 ? 6.849 6.732 17.233 1.00 96.88 234 ALA A N 1
ATOM 1817 C CA . ALA A 1 234 ? 6.273 5.992 16.117 1.00 96.88 234 ALA A CA 1
ATOM 1818 C C . ALA A 1 234 ? 5.547 4.729 16.615 1.00 96.88 234 ALA A C 1
ATOM 1820 O O . ALA A 1 234 ? 4.373 4.540 16.318 1.00 96.88 234 ALA A O 1
ATOM 1821 N N . MET A 1 235 ? 6.183 3.911 17.461 1.00 97.75 235 MET A N 1
ATOM 1822 C CA . MET A 1 235 ? 5.527 2.737 18.049 1.00 97.75 235 MET A CA 1
ATOM 1823 C C . MET A 1 235 ? 4.294 3.112 18.893 1.00 97.75 235 MET A C 1
ATOM 1825 O O . MET A 1 235 ? 3.262 2.448 18.807 1.00 97.75 235 MET A O 1
ATOM 1829 N N . ARG A 1 236 ? 4.360 4.196 19.680 1.00 97.06 236 ARG A N 1
ATOM 1830 C CA . ARG A 1 236 ? 3.204 4.707 20.436 1.00 97.06 236 ARG A CA 1
ATOM 1831 C C . ARG A 1 236 ? 2.047 5.081 19.505 1.00 97.06 236 ARG A C 1
ATOM 1833 O O . ARG A 1 236 ? 0.909 4.723 19.791 1.00 97.06 236 ARG A O 1
ATOM 1840 N N . LEU A 1 237 ? 2.333 5.765 18.397 1.00 96.81 237 LEU A N 1
ATOM 1841 C CA . LEU A 1 237 ? 1.334 6.154 17.402 1.00 96.81 237 LEU A CA 1
ATOM 1842 C C . LEU A 1 237 ? 0.771 4.954 16.638 1.00 96.81 237 LEU A C 1
ATOM 1844 O O . LEU A 1 237 ? -0.432 4.916 16.413 1.00 96.81 237 LEU A O 1
ATOM 1848 N N . ALA A 1 238 ? 1.582 3.945 16.309 1.00 97.88 238 ALA A N 1
ATOM 1849 C CA . ALA A 1 238 ? 1.083 2.698 15.727 1.00 97.88 238 ALA A CA 1
ATOM 1850 C C . ALA A 1 238 ? 0.046 2.028 16.645 1.00 97.88 238 ALA A C 1
ATOM 1852 O O . ALA A 1 238 ? -1.027 1.646 16.182 1.00 97.88 238 ALA A O 1
ATOM 1853 N N . ASN A 1 239 ? 0.334 1.958 17.952 1.00 98.12 239 ASN A N 1
ATOM 1854 C CA . ASN A 1 239 ? -0.612 1.437 18.940 1.00 98.12 239 ASN A CA 1
ATOM 1855 C C . ASN A 1 239 ? -1.872 2.297 19.039 1.00 98.12 239 ASN A C 1
ATOM 1857 O O . ASN A 1 239 ? -2.969 1.756 18.995 1.00 98.12 239 ASN A O 1
ATOM 1861 N N . LEU A 1 240 ? -1.722 3.624 19.100 1.00 97.44 240 LEU A N 1
ATOM 1862 C CA . LEU A 1 240 ? -2.857 4.546 19.143 1.00 97.44 240 LEU A CA 1
ATOM 1863 C C . LEU A 1 240 ? -3.782 4.352 17.940 1.00 97.44 240 LEU A C 1
ATOM 1865 O O . LEU A 1 240 ? -4.992 4.291 18.115 1.00 97.44 240 LEU A O 1
ATOM 1869 N N . VAL A 1 241 ? -3.231 4.236 16.730 1.00 97.56 241 VAL A N 1
ATOM 1870 C CA . VAL A 1 241 ? -4.029 4.040 15.512 1.00 97.56 241 VAL A CA 1
ATOM 1871 C C . VAL A 1 241 ? -4.737 2.686 15.528 1.00 97.56 241 VAL A C 1
ATOM 1873 O O . VAL A 1 241 ? -5.920 2.615 15.197 1.00 97.56 241 VAL A O 1
ATOM 1876 N N . GLY A 1 242 ? -4.042 1.620 15.936 1.00 98.12 242 GLY A N 1
ATOM 1877 C CA . GLY A 1 242 ? -4.636 0.291 16.076 1.00 98.12 242 GLY A CA 1
ATOM 1878 C C . GLY A 1 242 ? -5.778 0.263 17.096 1.00 98.12 242 GLY A C 1
ATOM 1879 O O . GLY A 1 242 ? -6.874 -0.206 16.789 1.00 98.12 242 GLY A O 1
ATOM 1880 N N . ASP A 1 243 ? -5.559 0.838 18.280 1.00 98.31 243 ASP A N 1
ATOM 1881 C CA . ASP A 1 243 ? -6.578 0.951 19.326 1.00 98.31 243 ASP A CA 1
ATOM 1882 C C . ASP A 1 243 ? -7.757 1.826 18.867 1.00 98.31 243 ASP A C 1
ATOM 1884 O O . ASP A 1 243 ? -8.915 1.459 19.072 1.00 98.31 243 ASP A O 1
ATOM 1888 N N . TRP A 1 244 ? -7.489 2.940 18.177 1.00 97.69 244 TRP A N 1
ATOM 1889 C CA . TRP A 1 244 ? -8.531 3.819 17.642 1.00 97.69 244 TRP A CA 1
ATOM 1890 C C . TRP A 1 244 ? -9.412 3.089 16.623 1.00 97.69 244 TRP A C 1
ATOM 1892 O O . TRP A 1 244 ? -10.633 3.181 16.707 1.00 97.69 244 TRP A O 1
ATOM 1902 N N . LEU A 1 245 ? -8.827 2.311 15.708 1.00 97.81 245 LEU A N 1
ATOM 1903 C CA . LEU A 1 245 ? -9.583 1.515 14.734 1.00 97.81 245 LEU A CA 1
ATOM 1904 C C . LEU A 1 245 ? -10.424 0.407 15.387 1.00 97.81 245 LEU A C 1
ATOM 1906 O O . LEU A 1 245 ? -11.464 0.044 14.846 1.00 97.81 245 LEU A O 1
ATOM 1910 N N . LEU A 1 246 ? -9.998 -0.148 16.527 1.00 98.00 246 LEU A N 1
ATOM 1911 C CA . LEU A 1 246 ? -10.798 -1.113 17.291 1.00 98.00 246 LEU A CA 1
ATOM 1912 C C . LEU A 1 246 ? -11.928 -0.435 18.081 1.00 98.00 246 LEU A C 1
ATOM 1914 O O . LEU A 1 246 ? -12.994 -1.027 18.268 1.00 98.00 246 LEU A O 1
ATOM 1918 N N . ALA A 1 247 ? -11.721 0.795 18.542 1.00 96.81 247 ALA A N 1
ATOM 1919 C CA . ALA A 1 247 ? -12.739 1.564 19.250 1.00 96.81 247 ALA A CA 1
ATOM 1920 C C . ALA A 1 247 ? -13.806 2.146 18.304 1.00 96.81 247 ALA A C 1
ATOM 1922 O O . ALA A 1 247 ? -14.980 2.207 18.667 1.00 96.81 247 ALA A O 1
ATOM 1923 N N . HIS A 1 248 ? -13.420 2.523 17.081 1.00 95.94 248 HIS A N 1
ATOM 1924 C CA . HIS A 1 248 ? -14.259 3.276 16.147 1.00 95.94 248 HIS A CA 1
ATOM 1925 C C . HIS A 1 248 ? -14.656 2.441 14.934 1.00 95.94 248 HIS A C 1
ATOM 1927 O O . HIS A 1 248 ? -14.030 2.477 13.873 1.00 95.94 248 HIS A O 1
ATOM 1933 N N . ARG A 1 249 ? -15.734 1.678 15.109 1.00 96.56 249 ARG A N 1
ATOM 1934 C CA . ARG A 1 249 ? -16.283 0.765 14.103 1.00 96.56 249 ARG A CA 1
ATOM 1935 C C . ARG A 1 249 ? -17.788 0.928 14.010 1.00 96.56 249 ARG A C 1
ATOM 1937 O O . ARG A 1 249 ? -18.413 1.429 14.948 1.00 96.56 249 ARG A O 1
ATOM 1944 N N . HIS A 1 250 ? -18.356 0.470 12.900 1.00 96.12 250 HIS A N 1
ATOM 1945 C CA . HIS A 1 250 ? -19.798 0.314 12.772 1.00 96.12 250 HIS A CA 1
ATOM 1946 C C . HIS A 1 250 ? -20.354 -0.546 13.924 1.00 96.12 250 HIS A C 1
ATOM 1948 O O . HIS A 1 250 ? -19.625 -1.366 14.495 1.00 96.12 250 HIS A O 1
ATOM 1954 N N . PRO A 1 251 ? -21.639 -0.391 14.285 1.00 95.62 251 PRO A N 1
ATOM 1955 C CA . PRO A 1 251 ? -22.273 -1.206 15.317 1.00 95.62 251 PRO A CA 1
ATOM 1956 C C . PRO A 1 251 ? -22.103 -2.723 15.089 1.00 95.62 251 PRO A C 1
ATOM 1958 O O . PRO A 1 251 ? -21.911 -3.167 13.955 1.00 95.62 251 PRO A O 1
ATOM 1961 N N . PRO A 1 252 ? -22.219 -3.562 16.137 1.00 96.88 252 PRO A N 1
ATOM 1962 C CA . PRO A 1 252 ? -22.148 -5.026 16.027 1.00 96.88 252 PRO A CA 1
ATOM 1963 C C . PRO A 1 252 ? -23.406 -5.659 15.392 1.00 96.88 252 PRO A C 1
ATOM 1965 O O . PRO A 1 252 ? -23.751 -6.801 15.686 1.00 96.88 252 PRO A O 1
ATOM 1968 N N . THR A 1 253 ? -24.114 -4.917 14.545 1.00 96.06 253 THR A N 1
ATOM 1969 C CA . THR A 1 253 ? -25.377 -5.292 13.899 1.00 96.06 253 THR A CA 1
ATOM 1970 C C . THR A 1 253 ? -25.279 -5.078 12.387 1.00 96.06 253 THR A C 1
ATOM 1972 O O . THR A 1 253 ? -24.304 -4.512 11.903 1.00 96.06 253 THR A O 1
ATOM 1975 N N . GLY A 1 254 ? -26.290 -5.519 11.634 1.00 95.88 254 GLY A N 1
ATOM 1976 C CA . GLY A 1 254 ? -26.337 -5.338 10.179 1.00 95.88 254 GLY A CA 1
ATOM 1977 C C . GLY A 1 254 ? -25.622 -6.444 9.401 1.00 95.88 254 GLY A C 1
ATOM 1978 O O . GLY A 1 254 ? -25.461 -7.566 9.888 1.00 95.88 254 GLY A O 1
ATOM 1979 N N . LYS A 1 255 ? -25.233 -6.140 8.159 1.00 97.44 255 LYS A N 1
ATOM 1980 C CA . LYS A 1 255 ? -24.521 -7.056 7.252 1.00 97.44 255 LYS A CA 1
ATOM 1981 C C . LYS A 1 255 ? -23.006 -6.891 7.273 1.00 97.44 255 LYS A C 1
ATOM 1983 O O . LYS A 1 255 ? -22.305 -7.835 6.922 1.00 97.44 255 LYS A O 1
ATOM 1988 N N . LEU A 1 256 ? -22.510 -5.739 7.715 1.00 97.44 256 LEU A N 1
ATOM 1989 C CA . LEU A 1 256 ? -21.085 -5.467 7.911 1.00 97.44 256 LEU A CA 1
ATOM 1990 C C . LEU A 1 256 ? -20.813 -5.073 9.373 1.00 97.44 256 LEU A C 1
ATOM 1992 O O . LEU A 1 256 ? -20.343 -3.964 9.644 1.00 97.44 256 LEU A O 1
ATOM 1996 N N . PRO A 1 257 ? -21.123 -5.959 10.341 1.00 97.69 257 PRO A N 1
ATOM 1997 C CA . PRO A 1 257 ? -20.994 -5.637 11.755 1.00 97.69 257 PRO A CA 1
ATOM 1998 C C . PRO A 1 257 ? -19.537 -5.354 12.105 1.00 97.69 257 PRO A C 1
ATOM 2000 O O . PRO A 1 257 ? -18.638 -6.083 11.681 1.00 97.69 257 PRO A O 1
ATOM 2003 N N . LEU A 1 258 ? -19.302 -4.329 12.925 1.00 98.06 258 LEU A N 1
ATOM 2004 C CA . LEU A 1 258 ? -17.961 -3.939 13.369 1.00 98.06 258 LEU A CA 1
ATOM 2005 C C . LEU A 1 258 ? -16.991 -3.576 12.232 1.00 98.06 258 LEU A C 1
ATOM 2007 O O . LEU A 1 258 ? -15.789 -3.596 12.460 1.00 98.06 258 LEU A O 1
ATOM 2011 N N . PHE A 1 259 ? -17.449 -3.246 11.023 1.00 98.12 259 PHE A N 1
ATOM 2012 C CA . PHE A 1 259 ? -16.530 -2.808 9.967 1.00 98.12 259 PHE A CA 1
ATOM 2013 C C . PHE A 1 259 ? -15.921 -1.433 10.279 1.00 98.12 259 PHE A C 1
ATOM 2015 O O . PHE A 1 259 ? -16.535 -0.633 10.993 1.00 98.12 259 PHE A O 1
ATOM 2022 N N . PRO A 1 260 ? -14.717 -1.127 9.761 1.00 97.31 260 PRO A N 1
ATOM 2023 C CA . PRO A 1 260 ? -14.143 0.201 9.906 1.00 97.31 260 PRO A CA 1
ATOM 2024 C C . PRO A 1 260 ? -14.943 1.208 9.075 1.00 97.31 260 PRO A C 1
ATOM 2026 O O . PRO A 1 260 ? -15.387 0.903 7.965 1.00 97.31 260 PRO A O 1
ATOM 2029 N N . TYR A 1 261 ? -15.074 2.430 9.584 1.00 95.88 261 TYR A N 1
ATOM 2030 C CA . TYR A 1 261 ? -15.654 3.520 8.806 1.00 95.88 261 TYR A CA 1
ATOM 2031 C C . TYR A 1 261 ? -14.793 3.803 7.573 1.00 95.88 261 TYR A C 1
ATOM 2033 O O . TYR A 1 261 ? -13.563 3.860 7.647 1.00 95.88 261 TYR A O 1
ATOM 2041 N N . SER A 1 262 ? -15.428 3.961 6.414 1.00 94.81 262 SER A N 1
ATOM 2042 C CA . SER A 1 262 ? -14.694 4.192 5.162 1.00 94.81 262 SER A CA 1
ATOM 2043 C C . SER A 1 262 ? -14.394 5.672 4.951 1.00 94.81 262 SER A C 1
ATOM 2045 O O . SER A 1 262 ? -13.278 6.028 4.568 1.00 94.81 262 SER A O 1
ATOM 2047 N N . THR A 1 263 ? -15.337 6.526 5.348 1.00 92.88 263 THR A N 1
ATOM 2048 C CA . THR A 1 263 ? -15.148 7.966 5.490 1.00 92.88 263 THR A CA 1
ATOM 2049 C C . THR A 1 263 ? -15.668 8.424 6.851 1.00 92.88 263 THR A C 1
ATOM 2051 O O . THR A 1 263 ? -16.663 7.909 7.353 1.00 92.88 263 THR A O 1
ATOM 2054 N N . ILE A 1 264 ? -14.983 9.390 7.450 1.00 91.94 264 ILE A N 1
ATOM 2055 C CA . ILE A 1 264 ? -15.439 10.137 8.624 1.00 91.94 264 ILE A CA 1
ATOM 2056 C C . ILE A 1 264 ? -15.315 11.621 8.308 1.00 91.94 264 ILE A C 1
ATOM 2058 O O . ILE A 1 264 ? -14.477 12.005 7.491 1.00 91.94 264 ILE A O 1
ATOM 2062 N N . GLY A 1 265 ? -16.092 12.470 8.966 1.00 87.69 265 GLY A N 1
ATOM 2063 C CA . GLY A 1 265 ? -15.887 13.898 8.826 1.00 87.69 265 GLY A CA 1
ATOM 2064 C C . GLY A 1 265 ? -16.630 14.753 9.832 1.00 87.69 265 GLY A C 1
ATOM 2065 O O . GLY A 1 265 ? -17.701 14.398 10.311 1.00 87.69 265 GLY A O 1
ATOM 2066 N N . MET A 1 266 ? -16.041 15.901 10.168 1.00 85.06 266 MET A N 1
ATOM 2067 C CA . MET A 1 266 ? -16.612 16.888 11.095 1.00 85.06 266 MET A CA 1
ATOM 2068 C C . MET A 1 266 ? -17.074 16.275 12.435 1.00 85.06 266 MET A C 1
ATOM 2070 O O . MET A 1 266 ? -18.130 16.633 12.956 1.00 85.06 266 MET A O 1
ATOM 2074 N N . GLY A 1 267 ? -16.304 15.324 12.979 1.00 86.50 267 GLY A N 1
ATOM 2075 C CA . GLY A 1 267 ? -16.633 14.614 14.223 1.00 86.50 267 GLY A CA 1
ATOM 2076 C C . GLY A 1 267 ? -17.734 13.555 14.094 1.00 86.50 267 GLY A C 1
ATOM 2077 O O . GLY A 1 267 ? -18.240 13.078 15.107 1.00 86.50 267 GLY A O 1
ATOM 2078 N N . LYS A 1 268 ? -18.127 13.193 12.868 1.00 90.31 268 LYS A N 1
ATOM 2079 C CA . LYS A 1 268 ? -19.113 12.148 12.572 1.00 90.31 268 LYS A CA 1
ATOM 2080 C C . LYS A 1 268 ? -18.473 10.967 11.857 1.00 90.31 268 LYS A C 1
ATOM 2082 O O . LYS A 1 268 ? -17.542 11.136 11.071 1.00 90.31 268 LYS A O 1
ATOM 2087 N N . TYR A 1 269 ? -19.027 9.780 12.077 1.00 90.69 269 TYR A N 1
ATOM 2088 C CA . TYR A 1 269 ? -18.573 8.536 11.455 1.00 90.69 269 TYR A CA 1
ATOM 2089 C C . TYR A 1 269 ? -19.224 8.266 10.091 1.00 90.69 269 TYR A C 1
ATOM 2091 O O . TYR A 1 269 ? -19.670 7.164 9.790 1.00 90.69 269 TYR A O 1
ATOM 2099 N N . GLU A 1 270 ? -19.324 9.322 9.297 1.00 86.88 270 GLU A N 1
ATOM 2100 C CA . GLU A 1 270 ? -19.887 9.344 7.953 1.00 86.88 270 GLU A CA 1
ATOM 2101 C C . GLU A 1 270 ? -19.366 10.597 7.238 1.00 86.88 270 GLU A C 1
ATOM 2103 O O . GLU A 1 270 ? -18.911 11.548 7.884 1.00 86.88 270 GLU A O 1
ATOM 2108 N N . GLY A 1 271 ? -19.460 10.630 5.911 1.00 83.12 271 GLY A N 1
ATOM 2109 C CA . GLY A 1 271 ? -19.226 11.848 5.136 1.00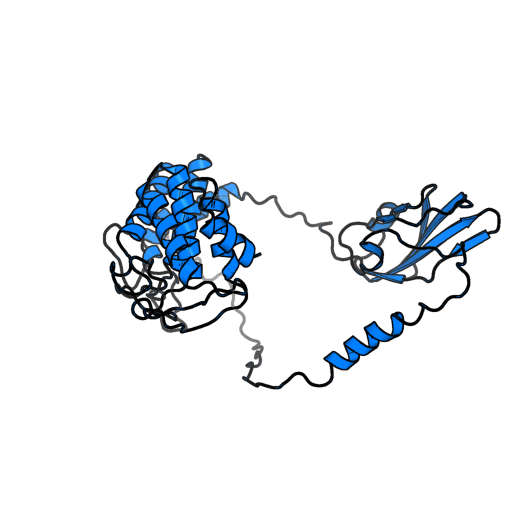 83.12 271 GLY A CA 1
ATOM 2110 C C . GLY A 1 271 ? -18.507 11.613 3.816 1.00 83.12 271 GLY A C 1
ATOM 2111 O O . GLY A 1 271 ? -18.421 10.488 3.324 1.00 83.12 271 GLY A O 1
ATOM 2112 N N . GLY A 1 272 ? -18.001 12.704 3.236 1.00 81.00 272 GLY A N 1
ATOM 2113 C CA . GLY A 1 272 ? -17.315 12.700 1.943 1.00 81.00 272 GLY A CA 1
ATOM 2114 C C . GLY A 1 272 ? -18.101 11.956 0.860 1.00 81.00 272 GLY A C 1
ATOM 2115 O O . GLY A 1 272 ? -19.330 11.994 0.827 1.00 81.00 272 GLY A O 1
ATOM 2116 N N . ASN A 1 273 ? -17.383 11.267 -0.025 1.00 78.56 273 ASN A N 1
ATOM 2117 C CA . ASN A 1 273 ? -17.994 10.569 -1.160 1.00 78.56 273 ASN A CA 1
ATOM 2118 C C . ASN A 1 273 ? -18.626 9.215 -0.797 1.00 78.56 273 ASN A C 1
ATOM 2120 O O . ASN A 1 273 ? -19.372 8.665 -1.603 1.00 78.56 273 ASN A O 1
ATOM 2124 N N . GLU A 1 274 ? -18.310 8.646 0.369 1.00 84.19 274 GLU A N 1
ATOM 2125 C CA . GLU A 1 274 ? -18.802 7.315 0.760 1.00 84.19 274 GLU A CA 1
ATOM 2126 C C . GLU A 1 274 ? -20.033 7.401 1.671 1.00 84.19 274 GLU A C 1
ATOM 2128 O O . GLU A 1 274 ? -20.780 6.432 1.779 1.00 84.19 274 GLU A O 1
ATOM 2133 N N . GLY A 1 275 ? -20.302 8.563 2.278 1.00 87.88 275 GLY A N 1
ATOM 2134 C CA . GLY A 1 275 ? -21.414 8.734 3.207 1.00 87.88 275 GLY A CA 1
ATOM 2135 C C . GLY A 1 275 ? -21.286 7.758 4.375 1.00 87.88 275 GLY A C 1
ATOM 2136 O O . GLY A 1 275 ? -20.251 7.732 5.039 1.00 87.88 275 GLY A O 1
ATOM 2137 N N . ALA A 1 276 ? -22.329 6.958 4.596 1.00 89.69 276 ALA A N 1
ATOM 2138 C CA . ALA A 1 276 ? -22.349 5.868 5.574 1.00 89.69 276 ALA A CA 1
ATOM 2139 C C . ALA A 1 276 ? -22.005 4.490 4.966 1.00 89.69 276 ALA A C 1
ATOM 2141 O O . ALA A 1 276 ? -22.019 3.484 5.675 1.00 89.69 276 ALA A O 1
ATOM 2142 N N . ALA A 1 277 ? -21.720 4.419 3.661 1.00 95.06 277 ALA A N 1
ATOM 2143 C CA . ALA A 1 277 ? -21.384 3.165 3.003 1.00 95.06 277 ALA A CA 1
ATOM 2144 C C . ALA A 1 277 ? -20.016 2.647 3.455 1.00 95.06 277 ALA A C 1
ATOM 2146 O O . ALA A 1 277 ? -19.076 3.411 3.695 1.00 95.06 277 ALA A O 1
ATOM 2147 N N . VAL A 1 278 ? -19.885 1.324 3.476 1.00 96.19 278 VAL A N 1
ATOM 2148 C CA . VAL A 1 278 ? -18.611 0.656 3.698 1.00 96.19 278 VAL A CA 1
ATOM 2149 C C . VAL A 1 278 ? -17.983 0.308 2.364 1.00 96.19 278 VAL A C 1
ATOM 2151 O O . VAL A 1 278 ? -18.569 -0.363 1.515 1.00 96.19 278 VAL A O 1
ATOM 2154 N N . ASN A 1 279 ? -16.744 0.739 2.212 1.00 94.94 279 ASN A N 1
ATOM 2155 C CA . ASN A 1 279 ? -15.858 0.318 1.160 1.00 94.94 279 ASN A CA 1
ATOM 2156 C C . ASN A 1 279 ? -15.180 -0.999 1.558 1.00 94.94 279 ASN A C 1
ATOM 2158 O O . ASN A 1 279 ? -14.305 -1.032 2.431 1.00 94.94 279 ASN A O 1
ATOM 2162 N N . ILE A 1 280 ? -15.600 -2.091 0.921 1.00 94.06 280 ILE A N 1
ATOM 2163 C CA . ILE A 1 280 ? -15.198 -3.457 1.286 1.00 94.06 280 ILE A CA 1
ATOM 2164 C C . ILE A 1 280 ? -13.684 -3.652 1.165 1.00 94.06 280 ILE A C 1
ATOM 2166 O O . ILE A 1 280 ? -13.050 -4.274 2.016 1.00 94.06 280 ILE A O 1
ATOM 2170 N N . THR A 1 281 ? -13.075 -3.080 0.137 1.00 89.38 281 THR A N 1
ATOM 2171 C CA . THR A 1 281 ? -11.657 -3.286 -0.172 1.00 89.38 281 THR A CA 1
ATOM 2172 C C . THR A 1 281 ? -10.761 -2.455 0.745 1.00 89.38 281 THR A C 1
ATOM 2174 O O . THR A 1 281 ? -9.708 -2.922 1.185 1.00 89.38 281 THR A O 1
ATOM 2177 N N . ARG A 1 282 ? -11.205 -1.253 1.137 1.00 93.19 282 ARG A N 1
ATOM 2178 C CA . ARG A 1 282 ? -10.553 -0.462 2.193 1.00 93.19 282 ARG A CA 1
ATOM 2179 C C . ARG A 1 282 ? -10.691 -1.137 3.558 1.00 93.19 282 ARG A C 1
ATOM 2181 O O . ARG A 1 282 ? -9.751 -1.106 4.352 1.00 93.19 282 ARG A O 1
ATOM 2188 N N . ALA A 1 283 ? -11.804 -1.818 3.825 1.00 96.81 283 ALA A N 1
ATOM 2189 C CA . ALA A 1 283 ? -11.911 -2.651 5.019 1.00 96.81 283 ALA A CA 1
ATOM 2190 C C . ALA A 1 283 ? -10.872 -3.789 5.002 1.00 96.81 283 ALA A C 1
ATOM 2192 O O . ALA A 1 283 ? -10.218 -4.021 6.020 1.00 96.81 283 ALA A O 1
ATOM 2193 N N . CYS A 1 284 ? -10.617 -4.421 3.848 1.00 96.75 284 CYS A N 1
ATOM 2194 C CA . CYS A 1 284 ? -9.512 -5.380 3.713 1.00 96.75 284 CYS A CA 1
ATOM 2195 C C . CYS A 1 284 ? -8.146 -4.744 4.006 1.00 96.75 284 CYS A C 1
ATOM 2197 O O . CYS A 1 284 ? -7.384 -5.312 4.781 1.00 96.75 284 CYS A O 1
ATOM 2199 N N . ARG A 1 285 ? -7.859 -3.536 3.500 1.00 95.94 285 ARG A N 1
ATOM 2200 C CA . ARG A 1 285 ? -6.613 -2.815 3.846 1.00 95.94 285 ARG A CA 1
ATOM 2201 C C . ARG A 1 285 ? -6.480 -2.561 5.342 1.00 95.94 285 ARG A C 1
ATOM 2203 O O . ARG A 1 285 ? -5.391 -2.679 5.897 1.00 95.94 285 ARG A O 1
ATOM 2210 N N . THR A 1 286 ? -7.582 -2.229 6.010 1.00 98.19 286 THR A N 1
ATOM 2211 C CA . THR A 1 286 ? -7.600 -2.095 7.473 1.00 98.19 286 THR A CA 1
ATOM 2212 C C . THR A 1 286 ? -7.210 -3.405 8.146 1.00 98.19 286 THR A C 1
ATOM 2214 O O . THR A 1 286 ? -6.359 -3.405 9.033 1.00 98.19 286 THR A O 1
ATOM 2217 N N . ALA A 1 287 ? -7.780 -4.524 7.696 1.00 98.38 287 ALA A N 1
ATOM 2218 C CA . ALA A 1 287 ? -7.436 -5.848 8.197 1.00 98.38 287 ALA A CA 1
ATOM 2219 C C . ALA A 1 287 ? -5.959 -6.207 7.940 1.00 98.38 287 ALA A C 1
ATOM 2221 O O . ALA A 1 287 ? -5.310 -6.733 8.839 1.00 98.38 287 ALA A O 1
ATOM 2222 N N . GLU A 1 288 ? -5.388 -5.864 6.781 1.00 98.12 288 GLU A N 1
ATOM 2223 C CA . GLU A 1 288 ? -3.949 -6.034 6.521 1.00 98.12 288 GLU A CA 1
ATOM 2224 C C . GLU A 1 288 ? -3.099 -5.266 7.546 1.00 98.12 288 GLU A C 1
ATOM 2226 O O . GLU A 1 288 ? -2.198 -5.837 8.162 1.00 98.12 288 GLU A O 1
ATOM 2231 N N . GLY A 1 289 ? -3.423 -3.990 7.790 1.00 98.25 289 GLY A N 1
ATOM 2232 C CA . GLY A 1 289 ? -2.751 -3.178 8.809 1.00 98.25 289 GLY A CA 1
ATOM 2233 C C . GLY A 1 289 ? -2.875 -3.771 10.218 1.00 98.25 289 GLY A C 1
ATOM 2234 O O . GLY A 1 289 ? -1.918 -3.741 10.989 1.00 98.25 289 GLY A O 1
ATOM 2235 N N . MET A 1 290 ? -4.019 -4.377 10.542 1.00 98.62 290 MET A N 1
ATOM 2236 C CA . MET A 1 290 ? -4.231 -5.089 11.807 1.00 98.62 290 MET A CA 1
ATOM 2237 C C . MET A 1 290 ? -3.380 -6.356 11.923 1.00 98.62 290 MET A C 1
ATOM 2239 O O . MET A 1 290 ? -2.858 -6.638 13.002 1.00 98.62 290 MET A O 1
ATOM 2243 N N . VAL A 1 291 ? -3.175 -7.099 10.830 1.00 98.44 291 VAL A N 1
ATOM 2244 C CA . VAL A 1 291 ? -2.242 -8.237 10.814 1.00 98.44 291 VAL A CA 1
ATOM 2245 C C . VAL A 1 291 ? -0.799 -7.760 10.995 1.00 98.44 291 VAL A C 1
ATOM 2247 O O . VAL A 1 291 ? -0.055 -8.368 11.766 1.00 98.44 291 VAL A O 1
ATOM 2250 N N . ASP A 1 292 ? -0.398 -6.670 10.336 1.00 98.31 292 ASP A N 1
ATOM 2251 C CA . ASP A 1 292 ? 0.931 -6.068 10.519 1.00 98.31 292 ASP A CA 1
ATOM 2252 C C . ASP A 1 292 ? 1.141 -5.623 11.978 1.00 98.31 292 ASP A C 1
ATOM 2254 O O . ASP A 1 292 ? 2.183 -5.900 12.580 1.00 98.31 292 ASP A O 1
ATOM 2258 N N . TRP A 1 293 ? 0.121 -5.021 12.594 1.00 98.50 293 TRP A N 1
ATOM 2259 C CA . TRP A 1 293 ? 0.159 -4.620 13.999 1.00 98.50 293 TRP A CA 1
ATOM 2260 C C . TRP A 1 293 ? 0.207 -5.809 14.959 1.00 98.50 293 TRP A C 1
ATOM 2262 O O . TRP A 1 293 ? 1.012 -5.804 15.895 1.00 98.50 293 TRP A O 1
ATOM 2272 N N . TYR A 1 294 ? -0.572 -6.864 14.703 1.00 98.44 294 TYR A N 1
ATOM 2273 C CA . TYR A 1 294 ? -0.486 -8.121 15.446 1.00 98.44 294 TYR A CA 1
ATOM 2274 C C . TYR A 1 294 ? 0.925 -8.710 15.381 1.00 98.44 294 TYR A C 1
ATOM 2276 O O . TYR A 1 294 ? 1.487 -9.057 16.418 1.00 98.44 294 TYR A O 1
ATOM 2284 N N . ARG A 1 295 ? 1.530 -8.783 14.190 1.00 97.31 295 ARG A N 1
ATOM 2285 C CA . ARG A 1 295 ? 2.888 -9.323 14.013 1.00 97.31 295 ARG A CA 1
ATOM 2286 C C . ARG A 1 295 ? 3.926 -8.541 14.816 1.00 97.31 295 ARG A C 1
ATOM 2288 O O . ARG A 1 295 ? 4.836 -9.145 15.373 1.00 97.31 295 ARG A O 1
ATOM 2295 N N . ALA A 1 296 ? 3.783 -7.220 14.894 1.00 97.25 296 ALA A N 1
ATOM 2296 C CA . ALA A 1 296 ? 4.722 -6.370 15.617 1.00 97.25 296 ALA A CA 1
ATOM 2297 C C . ALA A 1 296 ? 4.524 -6.365 17.144 1.00 97.25 296 ALA A C 1
ATOM 2299 O O . ALA A 1 296 ? 5.481 -6.117 17.874 1.00 97.25 296 ALA A O 1
ATOM 2300 N N . THR A 1 297 ? 3.305 -6.607 17.638 1.00 96.44 297 THR A N 1
ATOM 2301 C CA . THR A 1 297 ? 2.953 -6.369 19.056 1.00 96.44 297 THR A CA 1
ATOM 2302 C C . THR A 1 297 ? 2.412 -7.585 19.805 1.00 96.44 297 THR A C 1
ATOM 2304 O O . THR A 1 297 ? 2.365 -7.579 21.033 1.00 96.44 297 THR A O 1
ATOM 2307 N N . GLY A 1 298 ? 1.969 -8.624 19.098 1.00 96.50 298 GLY A N 1
ATOM 2308 C CA . GLY A 1 298 ? 1.284 -9.784 19.670 1.00 96.50 298 GLY A CA 1
ATOM 2309 C C . GLY A 1 298 ? -0.179 -9.540 20.068 1.00 96.50 298 GLY A C 1
ATOM 2310 O O . GLY A 1 298 ? -0.782 -10.409 20.703 1.00 96.50 298 GLY A O 1
ATOM 2311 N N . ARG A 1 299 ? -0.774 -8.391 19.708 1.00 96.69 299 ARG A N 1
ATOM 2312 C CA . ARG A 1 299 ? -2.173 -8.026 20.008 1.00 96.69 299 ARG A CA 1
ATOM 2313 C C . ARG A 1 299 ? -3.179 -8.947 19.312 1.00 96.69 299 ARG A C 1
ATOM 2315 O O 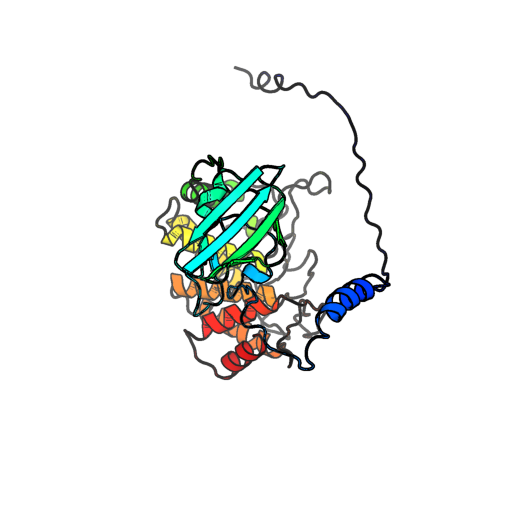. ARG A 1 299 ? -3.520 -8.763 18.147 1.00 96.69 299 ARG A O 1
ATOM 2322 N N . LYS A 1 300 ? -3.636 -9.984 20.020 1.00 97.25 300 LYS A N 1
ATOM 2323 C CA . LYS A 1 300 ? -4.522 -11.028 19.466 1.00 97.25 300 LYS A CA 1
ATOM 2324 C C . LYS A 1 300 ? -5.871 -10.488 18.990 1.00 97.25 300 LYS A C 1
ATOM 2326 O O . LYS A 1 300 ? -6.418 -11.006 18.027 1.00 97.25 300 LYS A O 1
ATOM 2331 N N . ASP A 1 301 ? -6.386 -9.452 19.638 1.00 97.94 301 ASP A N 1
ATOM 2332 C CA . ASP A 1 301 ? -7.606 -8.746 19.242 1.00 97.94 301 ASP A CA 1
ATOM 2333 C C . ASP A 1 301 ? -7.493 -8.098 17.855 1.00 97.94 301 ASP A C 1
ATOM 2335 O O . ASP A 1 301 ? -8.469 -8.104 17.107 1.00 97.94 301 ASP A O 1
ATOM 2339 N N . ALA A 1 302 ? -6.302 -7.634 17.462 1.00 98.38 302 ALA A N 1
ATOM 2340 C CA . ALA A 1 302 ? -6.051 -7.159 16.103 1.00 98.38 302 ALA A CA 1
ATOM 2341 C C . ALA A 1 302 ? -6.140 -8.299 15.071 1.00 98.38 302 ALA A C 1
ATOM 2343 O O . ALA A 1 302 ? -6.791 -8.146 14.038 1.00 98.38 302 ALA A O 1
ATOM 2344 N N . LEU A 1 303 ? -5.549 -9.466 15.365 1.00 98.44 303 LEU A N 1
ATOM 2345 C CA . LEU A 1 303 ? -5.640 -10.634 14.481 1.00 98.44 303 LEU A CA 1
ATOM 2346 C C . LEU A 1 303 ? -7.081 -11.141 14.351 1.00 98.44 303 LEU A C 1
ATOM 2348 O O . LEU A 1 303 ? -7.538 -11.391 13.238 1.00 98.44 303 LEU A O 1
ATOM 2352 N N . GLU A 1 304 ? -7.808 -11.279 15.463 1.00 98.25 304 GLU A N 1
ATOM 2353 C CA . GLU A 1 304 ? -9.210 -11.713 15.417 1.00 98.25 304 GLU A CA 1
ATOM 2354 C C . GLU A 1 304 ? -10.082 -10.699 14.667 1.00 98.25 304 GLU A C 1
ATOM 2356 O O . GLU A 1 304 ? -10.979 -11.095 13.925 1.00 98.25 304 GLU A O 1
ATOM 2361 N N . TYR A 1 305 ? -9.789 -9.400 14.776 1.00 98.56 305 TYR A N 1
ATOM 2362 C CA . TYR A 1 305 ? -10.494 -8.388 13.998 1.00 98.56 305 TYR A CA 1
ATOM 2363 C C . TYR A 1 305 ? -10.204 -8.489 12.491 1.00 98.56 305 TYR A C 1
ATOM 2365 O O . TYR A 1 305 ? -11.129 -8.409 11.682 1.00 98.56 305 TYR A O 1
ATOM 2373 N N . ALA A 1 306 ? -8.951 -8.738 12.098 1.00 98.50 306 ALA A N 1
ATOM 2374 C CA . ALA A 1 306 ? -8.604 -8.975 10.697 1.00 98.50 306 ALA A CA 1
ATOM 2375 C C . ALA A 1 306 ? -9.302 -10.225 10.129 1.00 98.50 306 ALA A C 1
ATOM 2377 O O . ALA A 1 306 ? -9.823 -10.199 9.013 1.00 98.50 306 ALA A O 1
ATOM 2378 N N . ILE A 1 307 ? -9.355 -11.300 10.921 1.00 97.88 307 ILE A N 1
ATOM 2379 C CA . ILE A 1 307 ? -10.069 -12.537 10.588 1.00 97.88 307 ILE A CA 1
ATOM 2380 C C . ILE A 1 307 ? -11.572 -12.280 10.422 1.00 97.88 307 ILE A C 1
ATOM 2382 O O . ILE A 1 307 ? -12.158 -12.726 9.438 1.00 97.88 307 ILE A O 1
ATOM 2386 N N . HIS A 1 308 ? -12.181 -11.533 11.346 1.00 98.00 308 HIS A N 1
ATOM 2387 C CA . HIS A 1 308 ? -13.594 -11.154 11.286 1.00 98.00 308 HIS A CA 1
ATOM 2388 C C . HIS A 1 308 ? -13.940 -10.413 9.990 1.00 98.00 308 HIS A C 1
ATOM 2390 O O . HIS A 1 308 ? -14.920 -10.753 9.322 1.00 98.00 308 HIS A O 1
ATOM 2396 N N . ILE A 1 309 ? -13.116 -9.431 9.603 1.00 98.31 309 ILE A N 1
ATOM 2397 C CA . ILE A 1 309 ? -13.297 -8.712 8.337 1.00 98.31 309 ILE A CA 1
ATOM 2398 C C . ILE A 1 309 ? -13.203 -9.693 7.166 1.00 98.31 309 ILE A C 1
ATOM 2400 O O . ILE A 1 309 ? -14.112 -9.718 6.341 1.00 98.31 309 ILE A O 1
ATOM 2404 N N . ALA A 1 310 ? -12.160 -10.528 7.100 1.00 97.12 310 ALA A N 1
ATOM 2405 C CA . ALA A 1 310 ? -11.986 -11.481 6.002 1.00 97.12 310 ALA A CA 1
ATOM 2406 C C . ALA A 1 310 ? -13.188 -12.431 5.857 1.00 97.12 310 ALA A C 1
ATOM 2408 O O . ALA A 1 310 ? -13.739 -12.563 4.764 1.00 97.12 310 ALA A O 1
ATOM 2409 N N . ASP A 1 311 ? -13.640 -13.033 6.960 1.00 96.06 311 ASP A N 1
ATOM 2410 C CA . ASP A 1 311 ? -14.775 -13.965 6.973 1.00 96.06 311 ASP A CA 1
ATOM 2411 C C . ASP A 1 311 ? -16.091 -13.299 6.563 1.00 96.06 311 ASP A C 1
ATOM 2413 O O . ASP A 1 311 ? -16.952 -13.931 5.945 1.00 96.06 311 ASP A O 1
ATOM 2417 N N . THR A 1 312 ? -16.254 -12.018 6.888 1.00 97.00 312 THR A N 1
ATOM 2418 C CA . THR A 1 312 ? -17.438 -11.256 6.492 1.00 97.00 312 THR A CA 1
ATOM 2419 C C . THR A 1 312 ? -17.369 -10.860 5.016 1.00 97.00 312 THR A C 1
ATOM 2421 O O . THR A 1 312 ? -18.334 -11.071 4.287 1.00 97.00 312 THR A O 1
ATOM 2424 N N . VAL A 1 313 ? -16.221 -10.368 4.533 1.00 95.62 313 VAL A N 1
ATOM 2425 C CA . VAL A 1 313 ? -16.022 -9.983 3.122 1.00 95.62 313 VAL A CA 1
ATOM 2426 C C . VAL A 1 313 ? -16.229 -11.163 2.174 1.00 95.62 313 VAL A C 1
ATOM 2428 O O . VAL A 1 313 ? -16.827 -10.995 1.113 1.00 95.62 313 VAL A O 1
ATOM 2431 N N . MET A 1 314 ? -15.826 -12.374 2.569 1.00 93.19 314 MET A N 1
ATOM 2432 C CA . MET A 1 314 ? -16.059 -13.594 1.784 1.00 93.19 314 MET A CA 1
ATOM 2433 C C . MET A 1 314 ? -17.522 -13.806 1.388 1.00 93.19 314 MET A C 1
ATOM 2435 O O . MET A 1 314 ? -17.783 -14.400 0.346 1.00 93.19 314 MET A O 1
ATOM 2439 N N . GLN A 1 315 ? -18.471 -13.331 2.197 1.00 92.69 315 GLN A N 1
ATOM 2440 C CA . GLN A 1 315 ? -19.905 -13.479 1.931 1.00 92.69 315 GLN A CA 1
ATOM 2441 C C . GLN A 1 315 ? -20.372 -12.615 0.752 1.00 92.69 315 GLN A C 1
ATOM 2443 O O . GLN A 1 315 ? -21.415 -12.892 0.166 1.00 92.69 315 GLN A O 1
ATOM 2448 N N . PHE A 1 316 ? -19.591 -11.595 0.389 1.00 93.06 316 PHE A N 1
ATOM 2449 C CA . PHE A 1 316 ? -19.850 -10.694 -0.731 1.00 93.06 316 PHE A CA 1
ATOM 2450 C C . PHE A 1 316 ? -19.059 -11.067 -1.990 1.00 93.06 316 PHE A C 1
ATOM 2452 O O . PHE A 1 316 ? -19.260 -10.448 -3.036 1.00 93.06 316 PHE A O 1
ATOM 2459 N N . GLN A 1 317 ? -18.167 -12.062 -1.914 1.00 92.62 317 GLN A N 1
ATOM 2460 C CA . GLN A 1 317 ? -17.391 -12.503 -3.068 1.00 92.62 317 GLN A CA 1
ATOM 2461 C C . GLN A 1 317 ? -18.294 -13.230 -4.063 1.00 92.62 317 GLN A C 1
ATOM 2463 O O . GLN A 1 317 ? -18.969 -14.208 -3.732 1.00 92.62 317 GLN A O 1
ATOM 2468 N N . ARG A 1 318 ? -18.280 -12.760 -5.307 1.00 90.81 318 ARG A N 1
ATOM 2469 C CA . ARG A 1 318 ? -19.033 -13.362 -6.406 1.00 90.81 318 ARG A CA 1
ATOM 2470 C C . ARG A 1 318 ? -18.330 -14.616 -6.927 1.00 90.81 318 ARG A C 1
ATOM 2472 O O . ARG A 1 318 ? -17.171 -14.893 -6.618 1.00 90.81 318 ARG A O 1
ATOM 2479 N N . HIS A 1 319 ? -19.044 -15.395 -7.740 1.00 88.50 319 HIS A N 1
ATOM 2480 C CA . HIS A 1 319 ? -18.513 -16.631 -8.325 1.00 88.50 319 HIS A CA 1
ATOM 2481 C C . HIS A 1 319 ? -17.282 -16.386 -9.215 1.00 88.50 319 HIS A C 1
ATOM 2483 O O . HIS A 1 319 ? -16.392 -17.228 -9.270 1.00 88.50 319 HIS A O 1
ATOM 2489 N N . ASP A 1 320 ? -17.226 -15.234 -9.884 1.00 88.06 320 ASP A N 1
ATOM 2490 C CA . ASP A 1 320 ? -16.095 -14.792 -10.710 1.00 88.06 320 ASP A CA 1
ATOM 2491 C C . ASP A 1 320 ? -14.924 -14.212 -9.896 1.00 88.06 320 ASP A C 1
ATOM 2493 O O . ASP A 1 320 ? -13.980 -13.688 -10.476 1.00 88.06 320 ASP A O 1
ATOM 2497 N N . GLY A 1 321 ? -14.998 -14.267 -8.562 1.00 88.19 321 GLY A N 1
ATOM 2498 C CA . GLY A 1 321 ? -13.972 -13.746 -7.665 1.00 88.19 321 GLY A CA 1
ATOM 2499 C C . GLY A 1 321 ? -14.095 -12.266 -7.331 1.00 88.19 321 GLY A C 1
ATOM 2500 O O . GLY A 1 321 ? -13.452 -11.827 -6.376 1.00 88.19 321 GLY A O 1
ATOM 2501 N N . SER A 1 322 ? -14.927 -11.509 -8.053 1.00 90.06 322 SER A N 1
ATOM 2502 C CA . SER A 1 322 ? -15.082 -10.070 -7.838 1.00 90.06 322 SER A CA 1
ATOM 2503 C C . SER A 1 322 ? -15.771 -9.743 -6.509 1.00 90.06 322 SER A C 1
ATOM 2505 O O . SER A 1 322 ? -16.467 -10.568 -5.907 1.00 90.06 322 SER A O 1
ATOM 2507 N N . LEU A 1 323 ? -15.577 -8.504 -6.054 1.00 92.44 323 LEU A N 1
ATOM 2508 C CA . LEU A 1 323 ? -16.199 -7.940 -4.859 1.00 92.44 323 LEU A CA 1
ATOM 2509 C C . LEU A 1 323 ? -16.902 -6.622 -5.211 1.00 92.44 323 LEU A C 1
ATOM 2511 O O . LEU A 1 323 ? -16.413 -5.894 -6.079 1.00 92.44 323 LEU A O 1
ATOM 2515 N N . PRO A 1 324 ? -18.017 -6.287 -4.539 1.00 93.31 324 PRO A N 1
ATOM 2516 C CA . PRO A 1 324 ? -18.584 -4.947 -4.623 1.00 93.31 324 PRO A CA 1
ATOM 2517 C C . PRO A 1 324 ? -17.616 -3.917 -4.029 1.00 93.31 324 PRO A C 1
ATOM 2519 O O . PRO A 1 324 ? -16.839 -4.224 -3.123 1.00 93.31 324 PRO A O 1
ATOM 2522 N N . TYR A 1 325 ? -17.687 -2.681 -4.518 1.00 92.50 325 TYR A N 1
ATOM 2523 C CA . T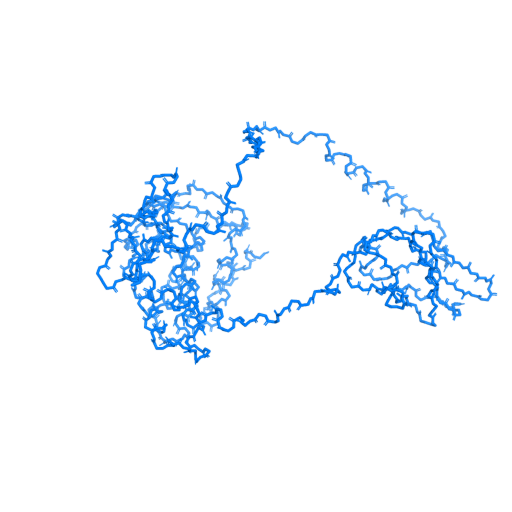YR A 1 325 ? -16.853 -1.588 -4.025 1.00 92.50 325 TYR A CA 1
ATOM 2524 C C . TYR A 1 325 ? -17.450 -0.966 -2.767 1.00 92.50 325 TYR A C 1
ATOM 2526 O O . TYR A 1 325 ? -16.827 -1.006 -1.706 1.00 92.50 325 TYR A O 1
ATOM 2534 N N . ARG A 1 326 ? -18.682 -0.448 -2.867 1.00 94.31 326 ARG A N 1
ATOM 2535 C CA . ARG A 1 326 ? -19.428 0.124 -1.739 1.00 94.31 326 ARG A CA 1
ATOM 2536 C C . ARG A 1 326 ? -20.650 -0.711 -1.421 1.00 94.31 326 ARG A C 1
ATOM 2538 O O . ARG A 1 326 ? -21.417 -1.076 -2.312 1.00 94.31 326 ARG A O 1
ATOM 2545 N N . VAL A 1 327 ? -20.842 -0.959 -0.135 1.00 96.12 327 VAL A N 1
ATOM 2546 C CA . VAL A 1 327 ? -21.950 -1.739 0.402 1.00 96.12 327 VAL A CA 1
ATOM 2547 C C . VAL A 1 327 ? -22.584 -0.970 1.552 1.00 96.12 327 VAL A C 1
ATOM 2549 O O . VAL A 1 327 ? -21.891 -0.402 2.396 1.00 96.12 327 VAL A O 1
ATOM 2552 N N . ASP A 1 328 ? -23.909 -0.952 1.583 1.00 96.81 328 ASP A N 1
ATOM 2553 C CA . ASP A 1 328 ? -24.664 -0.456 2.725 1.00 96.81 328 ASP A CA 1
ATOM 2554 C C . ASP A 1 328 ? -24.451 -1.396 3.932 1.00 96.81 328 ASP A C 1
ATOM 2556 O O . ASP A 1 328 ? -24.746 -2.593 3.831 1.00 96.81 328 ASP A O 1
ATOM 2560 N N . PRO A 1 329 ? -23.914 -0.908 5.065 1.00 96.50 329 PRO A N 1
ATOM 2561 C CA . PRO A 1 329 ? -23.508 -1.776 6.169 1.00 96.50 329 PRO A CA 1
ATOM 2562 C C . PRO A 1 329 ? -24.672 -2.459 6.888 1.00 96.50 329 PRO A C 1
ATOM 2564 O O . PRO A 1 329 ? -24.479 -3.535 7.459 1.00 96.50 329 PRO A O 1
ATOM 2567 N N . ASP A 1 330 ? -25.873 -1.886 6.840 1.00 96.25 330 ASP A N 1
ATOM 2568 C CA . ASP A 1 330 ? -27.038 -2.409 7.551 1.00 96.25 330 ASP A CA 1
ATOM 2569 C C . ASP A 1 330 ? -27.773 -3.464 6.723 1.00 96.25 330 ASP A C 1
ATOM 2571 O O . ASP A 1 330 ? -28.133 -4.531 7.229 1.00 96.25 330 ASP A O 1
ATOM 2575 N N . THR A 1 331 ? -27.965 -3.188 5.435 1.00 97.06 331 THR A N 1
ATOM 2576 C CA . THR A 1 331 ? -28.771 -4.005 4.518 1.00 97.06 331 THR A CA 1
ATOM 2577 C C . THR A 1 331 ? -27.942 -4.970 3.677 1.00 97.06 331 THR A C 1
ATOM 2579 O O . THR A 1 331 ? -28.462 -6.000 3.242 1.00 97.06 331 THR A O 1
ATOM 2582 N N . GLY A 1 332 ? -26.657 -4.670 3.458 1.00 96.50 332 GLY A N 1
ATOM 2583 C CA . GLY A 1 332 ? -25.780 -5.401 2.542 1.00 96.50 332 GLY A CA 1
ATOM 2584 C C . GLY A 1 332 ? -26.036 -5.092 1.066 1.00 96.50 332 GLY A C 1
ATOM 2585 O O . GLY A 1 332 ? -25.517 -5.801 0.204 1.00 96.50 332 GLY A O 1
ATOM 2586 N N . ALA A 1 333 ? -26.842 -4.071 0.757 1.00 96.88 333 ALA A N 1
ATOM 2587 C CA . ALA A 1 333 ? -27.088 -3.653 -0.616 1.00 96.88 333 ALA A CA 1
ATOM 2588 C C . ALA A 1 333 ? -25.792 -3.150 -1.269 1.00 96.88 333 ALA A C 1
ATOM 2590 O O . ALA A 1 333 ? -25.068 -2.338 -0.691 1.00 96.88 333 ALA A O 1
ATOM 2591 N N . VAL A 1 334 ? -25.508 -3.618 -2.486 1.00 95.25 334 VAL A N 1
ATOM 2592 C CA . VAL A 1 334 ? -24.390 -3.112 -3.291 1.00 95.25 334 VAL A CA 1
ATOM 2593 C C . VAL A 1 334 ? -24.769 -1.740 -3.836 1.00 95.25 334 VAL A C 1
ATOM 2595 O O . VAL A 1 334 ? -25.760 -1.608 -4.552 1.00 95.25 334 VAL A O 1
ATOM 2598 N N . LEU A 1 335 ? -23.980 -0.730 -3.484 1.00 94.62 335 LEU A N 1
ATOM 2599 C CA . LEU A 1 335 ? -24.186 0.658 -3.896 1.00 94.62 335 LEU A CA 1
ATOM 2600 C C . LEU A 1 335 ? -23.302 1.038 -5.087 1.00 94.62 335 LEU A C 1
ATOM 2602 O O . LEU A 1 335 ? -23.672 1.903 -5.875 1.00 94.62 335 LEU A O 1
ATOM 2606 N N . GLU A 1 336 ? -22.136 0.402 -5.217 1.00 92.69 336 GLU A N 1
ATOM 2607 C CA . GLU A 1 336 ? -21.180 0.665 -6.294 1.00 92.69 336 GLU A CA 1
ATOM 2608 C C . GLU A 1 336 ? -20.291 -0.561 -6.551 1.00 92.69 336 GLU A C 1
ATOM 2610 O O . GLU A 1 336 ? -19.895 -1.252 -5.609 1.00 92.69 336 GLU A O 1
ATOM 2615 N N . ASP A 1 337 ? -19.945 -0.795 -7.817 1.00 90.06 337 ASP A N 1
ATOM 2616 C CA . ASP A 1 337 ? -19.008 -1.828 -8.272 1.00 90.06 337 ASP A CA 1
ATOM 2617 C C . ASP A 1 337 ? -17.683 -1.219 -8.749 1.00 90.06 337 ASP A C 1
ATOM 2619 O O . ASP A 1 337 ? -17.644 -0.077 -9.204 1.00 90.06 337 ASP A O 1
ATOM 2623 N N . TYR A 1 338 ? -16.590 -1.989 -8.678 1.00 81.50 338 TYR A N 1
ATOM 2624 C CA . TYR A 1 338 ? -15.275 -1.551 -9.154 1.00 81.50 338 TYR A CA 1
ATOM 2625 C C . TYR A 1 338 ? -14.398 -2.735 -9.577 1.00 81.50 338 TYR A C 1
ATOM 2627 O O . TYR A 1 338 ? -14.395 -3.786 -8.941 1.00 81.50 338 TYR A O 1
ATOM 2635 N N . THR A 1 339 ? -13.648 -2.582 -10.669 1.00 70.75 339 THR A N 1
ATOM 2636 C CA . THR A 1 339 ? -13.137 -3.729 -11.440 1.00 70.75 339 THR A CA 1
ATOM 2637 C C . THR A 1 339 ? -11.794 -4.298 -10.982 1.00 70.75 339 THR A C 1
ATOM 2639 O O . THR A 1 339 ? -11.516 -5.451 -11.289 1.00 70.75 339 THR A O 1
ATOM 2642 N N . CYS A 1 340 ? -10.950 -3.549 -10.261 1.00 72.81 340 CYS A N 1
ATOM 2643 C CA . CYS A 1 340 ? -9.588 -4.001 -9.920 1.00 72.81 340 CYS A CA 1
ATOM 2644 C C . CYS A 1 340 ? -9.273 -4.094 -8.419 1.00 72.81 340 CYS A C 1
ATOM 2646 O O . CYS A 1 340 ? -8.142 -4.395 -8.044 1.00 72.81 340 CYS A O 1
ATOM 2648 N N . ASP A 1 341 ? -10.246 -3.859 -7.540 1.00 69.25 341 ASP A N 1
ATOM 2649 C CA . ASP A 1 341 ? -9.962 -3.619 -6.116 1.00 69.25 341 ASP A CA 1
ATOM 2650 C C . ASP A 1 341 ? -10.024 -4.886 -5.229 1.00 69.25 341 ASP A C 1
ATOM 2652 O O . ASP A 1 341 ? -9.829 -4.830 -4.014 1.00 69.25 341 ASP A O 1
ATOM 2656 N N . VAL A 1 342 ? -10.189 -6.066 -5.844 1.00 85.19 342 VAL A N 1
ATOM 2657 C CA . VAL A 1 342 ? -10.103 -7.388 -5.181 1.00 85.19 342 VAL A CA 1
ATOM 2658 C C . VAL A 1 342 ? -8.694 -7.708 -4.648 1.00 85.19 342 VAL A C 1
ATOM 2660 O O . VAL A 1 342 ? -8.516 -8.591 -3.806 1.00 85.19 342 VAL A O 1
ATOM 2663 N N . ILE A 1 343 ? -7.672 -6.971 -5.096 1.00 88.50 343 ILE A N 1
ATOM 2664 C CA . ILE A 1 343 ? -6.271 -7.246 -4.761 1.00 88.50 343 ILE A CA 1
ATOM 2665 C C . ILE A 1 343 ? -5.994 -7.209 -3.251 1.00 88.50 343 ILE A C 1
ATOM 2667 O O . ILE A 1 343 ? -5.300 -8.086 -2.745 1.00 88.50 343 ILE A O 1
ATOM 2671 N N . ASN A 1 344 ? -6.588 -6.267 -2.508 1.00 91.19 344 ASN A N 1
ATOM 2672 C CA . ASN A 1 344 ? -6.384 -6.163 -1.053 1.00 91.19 344 ASN A CA 1
ATOM 2673 C C . ASN A 1 344 ? -6.982 -7.374 -0.321 1.00 91.19 344 ASN A C 1
ATOM 2675 O O . ASN A 1 344 ? -6.425 -7.885 0.645 1.00 91.19 344 ASN A O 1
ATOM 2679 N N . PHE A 1 345 ? -8.114 -7.889 -0.808 1.00 94.00 345 PHE A N 1
ATOM 2680 C CA . PHE A 1 345 ? -8.701 -9.095 -0.236 1.00 94.00 345 PHE A CA 1
ATOM 2681 C C . PHE A 1 345 ? -7.816 -10.321 -0.486 1.00 94.00 345 PHE A C 1
ATOM 2683 O O . PHE A 1 345 ? -7.595 -11.110 0.428 1.00 94.00 345 PHE A O 1
ATOM 2690 N N . THR A 1 346 ? -7.238 -10.434 -1.685 1.00 92.06 346 THR A N 1
ATOM 2691 C CA . THR A 1 346 ? -6.263 -11.491 -2.004 1.00 92.06 346 THR A CA 1
ATOM 2692 C C . THR A 1 346 ? -5.064 -11.427 -1.060 1.00 92.06 346 THR A C 1
ATOM 2694 O O . THR A 1 346 ? -4.756 -12.410 -0.392 1.00 92.06 346 THR A O 1
ATOM 2697 N N . VAL A 1 347 ? -4.444 -10.248 -0.920 1.00 93.69 347 VAL A N 1
ATOM 2698 C CA . VAL A 1 347 ? -3.314 -10.026 -0.003 1.00 93.69 347 VAL A CA 1
ATOM 2699 C C . VAL A 1 347 ? -3.685 -10.384 1.438 1.00 93.69 347 VAL A C 1
ATOM 2701 O O . VAL A 1 347 ? -2.922 -11.076 2.111 1.00 93.69 347 VAL A O 1
ATOM 2704 N N . LEU A 1 348 ? -4.862 -9.970 1.911 1.00 95.69 348 LEU A N 1
ATOM 2705 C CA . LEU A 1 348 ? -5.330 -10.290 3.257 1.00 95.69 348 LEU A CA 1
ATOM 2706 C C . LEU A 1 348 ? -5.437 -11.803 3.494 1.00 95.69 348 LEU A C 1
ATOM 2708 O O . LEU A 1 348 ? -4.999 -12.286 4.539 1.00 95.69 348 LEU A O 1
ATOM 2712 N N . LEU A 1 349 ? -6.008 -12.557 2.552 1.00 94.44 349 LEU A N 1
ATOM 2713 C CA . LEU A 1 349 ? -6.147 -14.008 2.696 1.00 94.44 349 LEU A CA 1
ATOM 2714 C C . LEU A 1 349 ? -4.782 -14.704 2.769 1.00 94.44 349 LEU A C 1
ATOM 2716 O O . LEU A 1 349 ? -4.578 -15.529 3.661 1.00 94.44 349 LEU A O 1
ATOM 2720 N N . GLU A 1 350 ? -3.834 -14.307 1.917 1.00 91.69 350 GLU A N 1
ATOM 2721 C CA . GLU A 1 350 ? -2.444 -14.791 1.946 1.00 91.69 350 GLU A CA 1
ATOM 2722 C C . GLU A 1 350 ? -1.761 -14.464 3.286 1.00 91.69 350 GLU A C 1
ATOM 2724 O O . GLU A 1 350 ? -1.084 -15.296 3.894 1.00 91.69 350 GLU A O 1
ATOM 2729 N N . MET A 1 351 ? -1.979 -13.257 3.819 1.00 94.75 351 MET A N 1
ATOM 2730 C CA . MET A 1 351 ? -1.433 -12.863 5.120 1.00 94.75 351 MET A CA 1
ATOM 2731 C C . MET A 1 351 ? -1.988 -13.702 6.279 1.00 94.75 351 MET A C 1
ATOM 2733 O O . MET A 1 351 ? -1.262 -13.934 7.251 1.00 94.75 351 MET A O 1
ATOM 2737 N N . LEU A 1 352 ? -3.256 -14.119 6.201 1.00 95.38 352 LEU A N 1
ATOM 2738 C CA . LEU A 1 352 ? -3.946 -14.881 7.243 1.00 95.38 352 LEU A CA 1
ATOM 2739 C C . LEU A 1 352 ? -3.668 -16.388 7.185 1.00 95.38 352 LEU A C 1
ATOM 2741 O O . LEU A 1 352 ? -3.733 -17.039 8.232 1.00 95.38 352 LEU A O 1
ATOM 2745 N N . GLU A 1 353 ? -3.324 -16.942 6.018 1.00 89.12 353 GLU A N 1
ATOM 2746 C CA . GLU A 1 353 ? -3.025 -18.375 5.865 1.00 89.12 353 GLU A CA 1
ATOM 2747 C C . GLU A 1 353 ? -1.898 -18.829 6.805 1.00 89.12 353 GLU A C 1
ATOM 2749 O O . GLU A 1 353 ? -1.998 -19.882 7.436 1.00 89.12 353 GLU A O 1
ATOM 2754 N N . ALA A 1 354 ? -0.887 -17.978 7.004 1.00 84.44 354 ALA A N 1
ATOM 2755 C CA . ALA A 1 354 ? 0.224 -18.228 7.922 1.00 84.44 354 ALA A CA 1
ATOM 2756 C C . ALA A 1 354 ? -0.179 -18.321 9.411 1.00 84.44 354 ALA A C 1
ATOM 2758 O O . ALA A 1 354 ? 0.604 -18.814 10.222 1.00 84.44 354 ALA A O 1
ATOM 2759 N N . HIS A 1 355 ? -1.370 -17.841 9.789 1.00 86.81 355 HIS A N 1
ATOM 2760 C CA . HIS A 1 355 ? -1.810 -17.748 11.190 1.00 86.81 355 HIS A CA 1
ATOM 2761 C C . HIS A 1 355 ? -2.960 -18.694 11.530 1.00 86.81 355 HIS A C 1
ATOM 2763 O O . HIS A 1 355 ? -3.060 -19.171 12.662 1.00 86.81 355 HIS A O 1
ATOM 2769 N N . ARG A 1 356 ? -3.854 -18.956 10.573 1.00 80.88 356 ARG A N 1
ATOM 2770 C CA . ARG A 1 356 ? -4.981 -19.880 10.739 1.00 80.88 356 ARG A CA 1
ATOM 2771 C C . ARG A 1 356 ? -5.405 -20.405 9.373 1.00 80.88 356 ARG A C 1
ATOM 2773 O O . ARG A 1 356 ? -6.123 -19.719 8.647 1.00 80.88 356 ARG A O 1
ATOM 2780 N N . PHE A 1 357 ? -5.014 -21.640 9.065 1.00 77.94 357 PHE A N 1
ATOM 2781 C CA . PHE A 1 357 ? -5.529 -22.331 7.888 1.00 77.94 357 PHE A CA 1
ATOM 2782 C C . PHE A 1 357 ? -7.053 -22.493 7.998 1.00 77.94 357 PHE A C 1
ATOM 2784 O O . PHE A 1 357 ? -7.559 -23.067 8.964 1.00 77.94 357 PHE A O 1
ATOM 2791 N N . ASP A 1 358 ? -7.778 -21.992 6.999 1.00 80.12 358 ASP A N 1
ATOM 2792 C CA . ASP A 1 358 ? -9.211 -22.215 6.806 1.00 80.12 358 ASP A CA 1
ATOM 2793 C C . ASP A 1 358 ? -9.439 -22.496 5.318 1.00 80.12 358 ASP A C 1
ATOM 2795 O O . ASP A 1 358 ? -9.192 -21.641 4.466 1.00 80.12 358 ASP A O 1
ATOM 2799 N N . ALA A 1 359 ? -9.928 -23.697 4.998 1.00 78.44 359 ALA A N 1
ATOM 2800 C CA . ALA A 1 359 ? -10.123 -24.124 3.616 1.00 78.44 359 ALA A CA 1
ATOM 2801 C C . ALA A 1 359 ? -11.034 -23.171 2.822 1.00 78.44 359 ALA A C 1
ATOM 2803 O O . ALA A 1 359 ? -10.821 -22.974 1.626 1.00 78.44 359 ALA A O 1
ATOM 2804 N N . ARG A 1 360 ? -12.024 -22.536 3.467 1.00 82.94 360 ARG A N 1
ATOM 2805 C CA . ARG A 1 360 ? -12.934 -21.590 2.804 1.00 82.94 360 ARG A CA 1
ATOM 2806 C C . ARG A 1 360 ? -12.179 -20.340 2.357 1.00 82.94 360 ARG A C 1
ATOM 2808 O O . ARG A 1 360 ? -12.436 -19.854 1.256 1.00 82.94 360 ARG A O 1
ATOM 2815 N N . ARG A 1 361 ? -11.237 -19.856 3.173 1.00 82.75 361 ARG A N 1
ATOM 2816 C CA . ARG A 1 361 ? -10.358 -18.724 2.840 1.00 82.75 361 ARG A CA 1
ATOM 2817 C C . ARG A 1 361 ? -9.410 -19.076 1.702 1.00 82.75 361 ARG A C 1
ATOM 2819 O O . ARG A 1 361 ? -9.342 -18.323 0.738 1.00 82.75 361 ARG A O 1
ATOM 2826 N N . SER A 1 362 ? -8.784 -20.252 1.730 1.00 78.81 362 SER A N 1
ATOM 2827 C CA . SER A 1 362 ? -7.929 -20.700 0.621 1.00 78.81 362 SER A CA 1
ATOM 2828 C C . SER A 1 362 ? -8.710 -20.823 -0.699 1.00 78.81 362 SER A C 1
ATOM 2830 O O . SER A 1 362 ? -8.208 -20.446 -1.756 1.00 78.81 362 SER A O 1
ATOM 2832 N N . PHE A 1 363 ? -9.967 -21.291 -0.670 1.00 81.56 363 PHE A N 1
ATOM 2833 C CA . PHE A 1 363 ? -10.825 -21.289 -1.863 1.00 81.56 363 PHE A CA 1
ATOM 2834 C C . PHE A 1 363 ? -11.211 -19.876 -2.323 1.00 81.56 363 PHE A C 1
ATOM 2836 O O . PHE A 1 363 ? -11.284 -19.641 -3.526 1.00 81.56 363 PHE A O 1
ATOM 2843 N N . ALA A 1 364 ? -11.454 -18.942 -1.399 1.00 79.00 364 ALA A N 1
ATOM 2844 C CA . ALA A 1 364 ? -11.750 -17.551 -1.740 1.00 79.00 364 ALA A CA 1
ATOM 2845 C C . ALA A 1 364 ? -10.556 -16.840 -2.392 1.00 79.00 364 ALA A C 1
ATOM 2847 O O . ALA A 1 364 ? -10.753 -16.136 -3.381 1.00 79.00 364 ALA A O 1
ATOM 2848 N N . ALA A 1 365 ? -9.335 -17.088 -1.907 1.00 75.06 365 ALA A N 1
ATOM 2849 C CA . ALA A 1 365 ? -8.106 -16.556 -2.495 1.00 75.06 365 ALA A CA 1
ATOM 2850 C C . ALA A 1 365 ? -7.934 -17.050 -3.935 1.00 75.06 365 ALA A C 1
ATOM 2852 O O . ALA A 1 365 ? -7.734 -16.257 -4.846 1.00 75.06 365 ALA A O 1
ATOM 2853 N N . ARG A 1 366 ? -8.139 -18.353 -4.167 1.00 77.56 366 ARG A N 1
ATOM 2854 C CA . ARG A 1 366 ? -8.063 -18.950 -5.510 1.00 77.56 366 ARG A CA 1
ATOM 2855 C C . ARG A 1 366 ? -9.090 -18.414 -6.499 1.00 77.56 366 ARG A C 1
ATOM 2857 O O . ARG A 1 366 ? -8.826 -18.471 -7.687 1.00 77.56 366 ARG A O 1
ATOM 2864 N N . ARG A 1 367 ? -10.259 -17.957 -6.039 1.00 79.88 367 ARG A N 1
ATOM 2865 C CA . ARG A 1 367 ? -11.242 -17.312 -6.924 1.00 79.88 367 ARG A CA 1
ATOM 2866 C C . ARG A 1 367 ? -10.827 -15.898 -7.321 1.00 79.88 367 ARG A C 1
ATOM 2868 O O . ARG A 1 367 ? -11.309 -15.416 -8.331 1.00 79.88 367 ARG A O 1
ATOM 2875 N N . ALA A 1 368 ? -10.017 -15.229 -6.501 1.00 74.44 368 ALA A N 1
ATOM 2876 C CA . ALA A 1 368 ? -9.596 -13.850 -6.725 1.00 74.44 368 ALA A CA 1
ATOM 2877 C C . ALA A 1 368 ? -8.343 -13.716 -7.616 1.00 74.44 368 ALA A C 1
ATOM 2879 O O . ALA A 1 368 ? -8.066 -12.614 -8.088 1.00 74.44 368 ALA A O 1
ATOM 2880 N N . LEU A 1 369 ? -7.606 -14.816 -7.816 1.00 61.59 369 LEU A N 1
ATOM 2881 C CA . LEU A 1 369 ? -6.507 -14.965 -8.780 1.00 61.59 369 LEU A CA 1
ATOM 2882 C C . LEU A 1 369 ? -7.055 -15.318 -10.164 1.00 61.59 369 LEU A C 1
ATOM 2884 O O . LEU A 1 369 ? -6.499 -14.787 -11.152 1.00 61.59 369 LEU A O 1
#

Foldseek 3Di:
DDPPPPPPPDDDDDDDDDDDDDDDDDDDDDPDPVVVVVVVVVVVPPPPDDDDDPLADWAFPDPCSVAQEDQDWDKTQTDDRPQFCWKWKWKADPRDIDIAIGSHSIGTCVVCLVVDDQAKIWIWIWTQGPVGIDIDDIDIHGHHHYCVPVPPDPDPVVVVLVVVVCCQVPVQVVQQALDDDPPAGNQQQAVFQADVVVPRRRHFRKHFLLAVLLVLLVSLLVCLVVVHPCNVVSLVNNVVSLVVLQVAAADCAALQHRFGQRMAGSNGSADDPQGRWDFLLSSLSQLVSLLVSCVRPVPVVSPVSSVSSLVSQLVQQDQQLAGAGIANRHHRDRPGRDDQSSVSSLVSLVSCCVPDDDVSSVVSNVSND

Radius of gyration: 30.22 Å; chains: 1; bounding box: 60×70×72 Å

Secondary structure (DSSP, 8-state):
--TTSSSSS----------PPP---------SHHHHHHHHHHTTS---S-----TT---B-SGGGS--EESSPPEEEBPP-TT-SEEEEEEEETTEEEEEEESSSEEEGGGTGGGS-SSEEEEEEEEEETTEEEEPPPEEEEE---STT-------HHHHHHHHHHIIIIIHHH---S---TTS-GGGT-----BGGGTBTT--SEE-HHHHHHHHHHHHHHHHHTT-TTHHHHHHHHHHHHHHHHHSB--S-SSSTTPBPS-EETTBS-BTTTBT-EEHHHHHHHHHHHHHHHHHH--HHHHHHHHHHHHHHGGG--TTS--EEEE-TTT--EEEE-SSTTHHHHHHHHHHHTT---HHHHHHHHHH-

Sequence (369 aa):
MDRRQFLQSFGFAAMSSVVLPTFGNTNQAPGADAQQMATAVATTSSRASGDSSSADEVQIAGWNCFSPRFIDPPVFQLVAHPGARRYVGIVEQHGQRHQIISARPRIDLGQVWAKLAHDWFTIALGIETSQGMALAPATRRFKAWDWQGFDGVREDWAAAADRNIAFLIHAAEHAVAPYREPGVPVWIWSSAGPEPEKGHLQGRGDAYPAAHQPVFIRAFLAHAHNERAYKKEAMRLANLVGDWLLAHRHPPTGKLPLFPYSTIGMGKYEGGNEGAAVNITRACRTAEGMVDWYRATGRKDALEYAIHIADTVMQFQRHDGSLPYRVDPDTGAVLEDYTCDVINFTVLLEMLEAHRFDARRSFAARRAL